Protein AF-0000000072251174 (afdb_homodimer)

pLDDT: mean 85.8, std 20.99, range [31.28, 98.62]

Nearest PDB structures (foldseek):
  4ooi-assembly1_A  TM=9.121E-01  e=4.686E-06  Vibrio cholerae O1 biovar El Tor str. N16961
  3f72-assembly1_B  TM=9.137E-01  e=4.686E-06  Staphylococcus aureus
  1u2w-assembly1_B  TM=9.136E-01  e=9.164E-06  Staphylococcus aureus
  1u2w-assembly2_C  TM=9.194E-01  e=1.243E-05  Staphylococcus aureus
  5k1y-assembly1_B  TM=7.979E-01  e=4.331E-03  Sulfolobus sp. NOB8H2

Secondary structure (DSSP, 8-state):
---HHHHHHHHSSHHHHHHHHHHHH-SSEEHHHHHHHHT--HHHHHHHHHHHHHTTSEEEEEETTEEEEEE-TTS-HHHHHHHHHHHH--SS---TTTTS---------/---HHHHHHHHSSHHHHHHHHHHHH-SSEEHHHHHHHHT--HHHHHHHHHHHHHTTSEEEEEETTEEEEEE-TTS-HHHHHHHHHHHH--SS---TTTTS---------

InterPro domains:
  IPR001845 HTH ArsR-type DNA-binding domain [PF01022] (13-56)
  IPR001845 HTH ArsR-type DNA-binding domain [PR00778] (8-23)
  IPR001845 HTH ArsR-type DNA-binding domain [PR00778] (28-39)
  IPR001845 HTH ArsR-type DNA-binding domain [PR00778] (41-56)
  IPR001845 HTH ArsR-type DNA-binding domain [PR00778] (56-71)
  IPR001845 HTH ArsR-type DNA-binding domain [PS50987] (1-92)
  IPR001845 HTH ArsR-type DNA-binding domain [SM00418] (6-88)
  IPR011991 ArsR-like helix-turn-helix domain [cd00090] (8-80)
  IPR036388 Winged helix-like DNA-binding domain superfamily [G3DSA:1.10.10.10] (2-95)
  IPR036390 Winged helix DNA-binding domain superfamily [SSF46785] (2-97)
  IPR051081 HTH-type Metal-responsive Transcriptional Regulators [PTHR33154] (4-93)

Radius of gyration: 20.69 Å; Cα contacts (8 Å, |Δi|>4): 240; chains: 2; bounding box: 27×71×49 Å

Solvent-accessible surface area (backbone atoms only — not comparable to full-atom values): 12758 Å² total; per-residue (Å²): 131,73,50,66,37,61,50,24,49,57,43,40,33,68,66,47,42,51,50,48,49,52,34,74,77,30,77,71,41,34,63,68,56,50,25,62,76,66,70,47,56,60,73,60,52,48,52,50,50,50,53,36,36,73,56,48,53,32,41,76,46,79,57,89,94,42,54,32,31,26,71,36,85,79,50,54,66,58,58,52,53,41,51,52,43,58,65,64,47,70,72,75,67,70,53,78,66,72,78,61,71,82,73,82,71,78,64,89,110,130,72,50,67,38,62,50,24,50,56,43,41,33,67,67,46,42,50,51,47,48,52,32,74,76,32,79,69,43,33,63,68,56,51,25,62,75,67,70,48,56,60,71,61,51,47,53,50,50,50,53,36,37,74,56,46,52,33,42,75,47,77,56,89,95,42,53,31,33,26,70,35,85,80,50,55,66,58,60,52,53,42,52,49,43,59,65,66,47,70,73,76,67,69,53,79,65,74,79,63,72,83,74,81,71,75,64,86,111

Organism: Acinetobacter pittii (strain PHEA-2) (NCBI:txid871585)

Sequence (218 aa):
MINQVDFFKCLSDQTRLNILKLVLNKQNICVCELTEQLELSQPKISRHLALLRTHGVLLDERKGQWVYYSLNPDLPVWALDILKVIENDETETRVKQQDQPFITTTCCDMINQVDFFKCLSDQTRLNILKLVLNKQNICVCELTEQLELSQPKISRHLALLRTHGVLLDERKGQWVYYSLNPDLPVWALDILKVIENDETETRVKQQDQPFITTTCCD

Foldseek 3Di:
DADDVLLVVLVPDPLSLVVLLVQVVPAKDWLVRSCVLVVHDSVVSVVSVVSCVVRQQWDWDDDPPTIIIHGRPPDDPVSVVVSVVSNPPPPDPPSVPPPDPPPPPPVVD/DADDVLLVVLVPDPLSLVVLLVQVVPAKDWLVRSCVLVVHDSVVSVVSVVSCVVRQQWDWDDDPPTIIIHGRPPDDPVSVVVSVVSNPPPPDPPSVPPPDPPPPPPVVD

Structure (mmCIF, N/CA/C/O backbone):
data_AF-0000000072251174-model_v1
#
loop_
_entity.id
_entity.type
_entity.pdbx_description
1 polymer 'Transcriptional regulator, ArsR familyr'
#
loop_
_atom_site.group_PDB
_atom_site.id
_atom_site.type_symbol
_atom_site.label_atom_id
_atom_site.label_alt_id
_atom_site.label_comp_id
_atom_site.label_asym_id
_atom_site.label_entity_id
_atom_site.label_seq_id
_atom_site.pdbx_PDB_ins_code
_atom_site.Cartn_x
_atom_site.Cartn_y
_atom_site.Cartn_z
_atom_site.occupancy
_atom_site.B_iso_or_equiv
_atom_site.auth_seq_id
_atom_site.auth_comp_id
_atom_site.auth_asym_id
_atom_site.auth_atom_id
_atom_site.pdbx_PDB_model_num
ATOM 1 N N . MET A 1 1 ? -0.448 3.941 -16.688 1 85.75 1 MET A N 1
ATOM 2 C CA . MET A 1 1 ? 0.412 3.539 -15.578 1 85.75 1 MET A CA 1
ATOM 3 C C . MET A 1 1 ? -0.349 3.576 -14.258 1 85.75 1 MET A C 1
ATOM 5 O O . MET A 1 1 ? -1.23 4.418 -14.07 1 85.75 1 MET A O 1
ATOM 9 N N . ILE A 1 2 ? -0.161 2.604 -13.406 1 93.69 2 ILE A N 1
ATOM 10 C CA . ILE A 1 2 ? -0.929 2.465 -12.172 1 93.69 2 ILE A CA 1
ATOM 11 C C . ILE A 1 2 ? -0.641 3.646 -11.25 1 93.69 2 ILE A C 1
ATOM 13 O O . ILE A 1 2 ? 0.503 4.094 -11.148 1 93.69 2 ILE A O 1
ATOM 17 N N . ASN A 1 3 ? -1.769 4.188 -10.703 1 95.31 3 ASN A N 1
ATOM 18 C CA . ASN A 1 3 ? -1.544 5.227 -9.703 1 95.31 3 ASN A CA 1
ATOM 19 C C . ASN A 1 3 ? -1.376 4.633 -8.305 1 95.31 3 ASN A C 1
ATOM 21 O O . ASN A 1 3 ? -1.616 3.441 -8.102 1 95.31 3 ASN A O 1
ATOM 25 N N . GLN A 1 4 ? -0.994 5.445 -7.398 1 96.44 4 GLN A N 1
ATOM 26 C CA . GLN A 1 4 ? -0.635 4.965 -6.066 1 96.44 4 GLN A CA 1
ATOM 27 C C . GLN A 1 4 ? -1.843 4.359 -5.359 1 96.44 4 GLN A C 1
ATOM 29 O O . GLN A 1 4 ? -1.749 3.277 -4.773 1 96.44 4 GLN A O 1
ATOM 34 N N . VAL A 1 5 ? -2.969 5.027 -5.426 1 97.62 5 VAL A N 1
ATOM 35 C CA . VAL A 1 5 ? -4.16 4.57 -4.715 1 97.62 5 VAL A CA 1
ATOM 36 C C . VAL A 1 5 ? -4.555 3.18 -5.207 1 97.62 5 VAL A C 1
ATOM 38 O O . VAL A 1 5 ? -4.77 2.27 -4.406 1 97.62 5 VAL A O 1
ATOM 41 N N . ASP A 1 6 ? -4.625 2.994 -6.441 1 97.81 6 ASP A N 1
ATOM 42 C CA . ASP A 1 6 ? -4.988 1.702 -7.016 1 97.81 6 ASP A CA 1
ATOM 43 C C . ASP A 1 6 ? -3.951 0.637 -6.668 1 97.81 6 ASP A C 1
ATOM 45 O O . ASP A 1 6 ? -4.301 -0.513 -6.395 1 97.81 6 ASP A O 1
ATOM 49 N N . PHE A 1 7 ? -2.74 1.061 -6.691 1 98.5 7 PHE A N 1
ATOM 50 C CA . PHE A 1 7 ? -1.668 0.135 -6.344 1 98.5 7 PHE A CA 1
ATOM 51 C C . PHE A 1 7 ? -1.821 -0.359 -4.91 1 98.5 7 PHE A C 1
ATOM 53 O O . PHE A 1 7 ? -1.759 -1.563 -4.656 1 98.5 7 PHE A O 1
ATOM 60 N N . PHE A 1 8 ? -2.1 0.541 -4.055 1 98.62 8 PHE A N 1
ATOM 61 C CA . PHE A 1 8 ? -2.217 0.151 -2.654 1 98.62 8 PHE A CA 1
ATOM 62 C C . PHE A 1 8 ? -3.488 -0.656 -2.42 1 98.62 8 PHE A C 1
ATOM 64 O O . PHE A 1 8 ? -3.514 -1.554 -1.576 1 98.62 8 PHE A O 1
ATOM 71 N N . LYS A 1 9 ? -4.496 -0.429 -3.201 1 98.31 9 LYS A N 1
ATOM 72 C CA . LYS A 1 9 ? -5.676 -1.284 -3.156 1 98.31 9 LYS A CA 1
ATOM 73 C C . LYS A 1 9 ? -5.332 -2.723 -3.527 1 98.31 9 LYS A C 1
ATOM 75 O O . LYS A 1 9 ? -5.852 -3.668 -2.932 1 98.31 9 LYS A O 1
ATOM 80 N N . CYS A 1 10 ? -4.488 -2.836 -4.461 1 98.56 10 CYS A N 1
ATOM 81 C CA . CYS A 1 10 ? -4.055 -4.168 -4.871 1 98.56 10 CYS A CA 1
ATOM 82 C C . CYS A 1 10 ? -3.354 -4.887 -3.723 1 98.56 10 CYS A C 1
ATOM 84 O O . CYS A 1 10 ? -3.434 -6.113 -3.611 1 98.56 10 CYS A O 1
ATOM 86 N N . LEU A 1 11 ? -2.713 -4.18 -2.857 1 98.19 11 LEU A N 1
ATOM 87 C CA . LEU A 1 11 ? -1.901 -4.758 -1.792 1 98.19 11 LEU A CA 1
ATOM 88 C C . LEU A 1 11 ? -2.715 -4.906 -0.511 1 98.19 11 LEU A C 1
ATOM 90 O O . LEU A 1 11 ? -2.232 -5.473 0.472 1 98.19 11 LEU A O 1
ATOM 94 N N . SER A 1 12 ? -3.939 -4.43 -0.525 1 98.44 12 SER A N 1
ATOM 95 C CA . SER A 1 12 ? -4.754 -4.375 0.685 1 98.44 12 SER A CA 1
ATOM 96 C C . SER A 1 12 ? -5.508 -5.68 0.903 1 98.44 12 SER A C 1
ATOM 98 O O . SER A 1 12 ? -6.609 -5.684 1.46 1 98.44 12 SER A O 1
ATOM 100 N N . ASP A 1 13 ? -5.043 -6.758 0.442 1 98.25 13 ASP A N 1
ATOM 101 C CA . ASP A 1 13 ? -5.609 -8.094 0.574 1 98.25 13 ASP A CA 1
ATOM 102 C C . ASP A 1 13 ? -4.516 -9.133 0.839 1 98.25 13 ASP A C 1
ATOM 104 O O . ASP A 1 13 ? -3.51 -9.172 0.127 1 98.25 13 ASP A O 1
ATOM 108 N N . GLN A 1 14 ? -4.797 -9.984 1.802 1 97.31 14 GLN A N 1
ATOM 109 C CA . GLN A 1 14 ? -3.773 -10.938 2.223 1 97.31 14 GLN A CA 1
ATOM 110 C C . GLN A 1 14 ? -3.439 -11.914 1.102 1 97.31 14 GLN A C 1
ATOM 112 O O . GLN A 1 14 ? -2.275 -12.266 0.901 1 97.31 14 GLN A O 1
ATOM 117 N N . THR A 1 15 ? -4.398 -12.352 0.416 1 97.81 15 THR A N 1
ATOM 118 C CA . THR A 1 15 ? -4.184 -13.312 -0.656 1 97.81 15 THR A CA 1
ATOM 119 C C . THR A 1 15 ? -3.348 -12.695 -1.775 1 97.81 15 THR A C 1
ATOM 121 O O . THR A 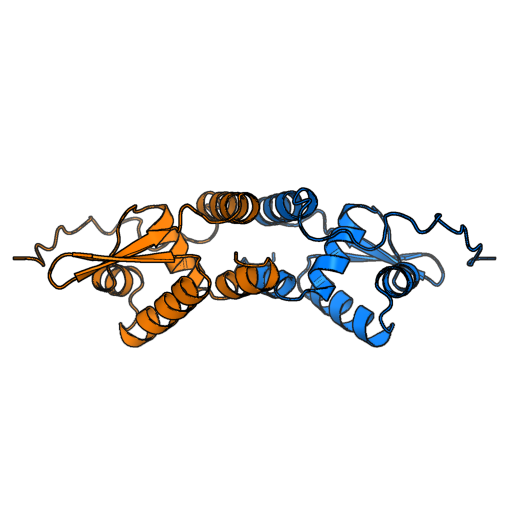1 15 ? -2.416 -13.328 -2.279 1 97.81 15 THR A O 1
ATOM 124 N N . ARG A 1 16 ? -3.67 -11.477 -2.08 1 98.12 16 ARG A N 1
ATOM 125 C CA . ARG A 1 16 ? -2.92 -10.812 -3.145 1 98.12 16 ARG A CA 1
ATOM 126 C C . ARG A 1 16 ? -1.479 -10.555 -2.719 1 98.12 16 ARG A C 1
ATOM 128 O O . ARG A 1 16 ? -0.558 -10.648 -3.531 1 98.12 16 ARG A O 1
ATOM 135 N N . LEU A 1 17 ? -1.291 -10.219 -1.504 1 96.94 17 LEU A N 1
ATOM 136 C CA . LEU A 1 17 ? 0.064 -10.07 -0.986 1 96.94 17 LEU A CA 1
ATOM 137 C C . LEU A 1 17 ? 0.833 -11.383 -1.081 1 96.94 17 LEU A C 1
ATOM 139 O O . LEU A 1 17 ? 1.995 -11.398 -1.494 1 96.94 17 LEU A O 1
ATOM 143 N N . ASN A 1 18 ? 0.172 -12.414 -0.743 1 95.88 18 ASN A N 1
ATOM 144 C CA . ASN A 1 18 ? 0.81 -13.727 -0.797 1 95.88 18 ASN A CA 1
ATOM 145 C C . ASN A 1 18 ? 1.153 -14.125 -2.23 1 95.88 18 ASN A C 1
ATOM 147 O O . ASN A 1 18 ? 2.232 -14.664 -2.488 1 95.88 18 ASN A O 1
ATOM 151 N N . ILE A 1 19 ? 0.217 -13.844 -3.068 1 96.88 19 ILE A N 1
ATOM 152 C CA . ILE A 1 19 ? 0.459 -14.117 -4.48 1 96.88 19 ILE A CA 1
ATOM 153 C C . ILE A 1 19 ? 1.701 -13.367 -4.949 1 96.88 19 ILE A C 1
ATOM 155 O O . ILE A 1 19 ? 2.584 -13.938 -5.586 1 96.88 19 ILE A O 1
ATOM 159 N N . LEU A 1 20 ? 1.781 -12.141 -4.617 1 96.81 20 LEU A N 1
ATOM 160 C CA . LEU A 1 20 ? 2.887 -11.305 -5.066 1 96.81 20 LEU A CA 1
ATOM 161 C C . LEU A 1 20 ? 4.207 -11.781 -4.473 1 96.81 20 LEU A C 1
ATOM 163 O O . LEU A 1 20 ? 5.238 -11.773 -5.156 1 96.81 20 LEU A O 1
ATOM 167 N N . LYS A 1 21 ? 4.152 -12.148 -3.236 1 94.25 21 LYS A N 1
ATOM 168 C CA . LYS A 1 21 ? 5.363 -12.68 -2.617 1 94.25 21 LYS A CA 1
ATOM 169 C C . LYS A 1 21 ? 5.867 -13.914 -3.355 1 94.25 21 LYS A C 1
ATOM 171 O O . LYS A 1 21 ? 7.07 -14.07 -3.566 1 94.25 21 LYS A O 1
ATOM 176 N N . LEU A 1 22 ? 4.977 -14.789 -3.795 1 94.44 22 LEU A N 1
ATOM 177 C CA . LEU A 1 22 ? 5.34 -15.992 -4.539 1 94.44 22 LEU A CA 1
ATOM 178 C C . LEU A 1 22 ? 5.891 -15.633 -5.914 1 94.44 22 LEU A C 1
ATOM 180 O O . LEU A 1 22 ? 6.898 -16.188 -6.348 1 94.44 22 LEU A O 1
ATOM 184 N N . VAL A 1 23 ? 5.273 -14.672 -6.531 1 95.31 23 VAL A N 1
ATOM 185 C CA . VAL A 1 23 ? 5.68 -14.258 -7.871 1 95.31 23 VAL A CA 1
ATOM 186 C C . VAL A 1 23 ? 7.055 -13.594 -7.812 1 95.31 23 VAL A C 1
ATOM 188 O O . VAL A 1 23 ? 7.871 -13.766 -8.719 1 95.31 23 VAL A O 1
ATOM 191 N N . LEU A 1 24 ? 7.27 -12.828 -6.781 1 92.06 24 LEU A N 1
ATOM 192 C CA . LEU A 1 24 ? 8.539 -12.133 -6.609 1 92.06 24 LEU A CA 1
ATOM 193 C C . LEU A 1 24 ? 9.68 -13.125 -6.375 1 92.06 24 LEU A C 1
ATOM 195 O O . LEU A 1 24 ? 10.82 -12.867 -6.758 1 92.06 24 LEU A O 1
ATOM 199 N N . ASN A 1 25 ? 9.375 -14.203 -5.805 1 89.19 25 ASN A N 1
ATOM 200 C CA . ASN A 1 25 ? 10.375 -15.211 -5.484 1 89.19 25 ASN A CA 1
ATOM 201 C C . ASN A 1 25 ? 10.609 -16.156 -6.656 1 89.19 25 ASN A C 1
ATOM 203 O O . ASN A 1 25 ? 11.688 -16.734 -6.797 1 89.19 25 ASN A O 1
ATOM 207 N N . LYS A 1 26 ? 9.484 -16.234 -7.418 1 84.69 26 LYS A N 1
ATOM 208 C CA . LYS A 1 26 ? 9.547 -17.109 -8.586 1 84.69 26 LYS A CA 1
ATOM 209 C C . LYS A 1 26 ? 9.336 -16.328 -9.875 1 84.69 26 LYS A C 1
ATOM 211 O O . LYS A 1 26 ? 8.469 -15.445 -9.938 1 84.69 26 LYS A O 1
ATOM 216 N N . GLN A 1 27 ? 10.102 -16.406 -10.844 1 75.94 27 GLN A N 1
ATOM 217 C CA . GLN A 1 27 ? 10.008 -15.617 -12.07 1 75.94 27 GLN A CA 1
ATOM 218 C C . GLN A 1 27 ? 8.797 -16.031 -12.891 1 75.94 27 GLN A C 1
ATOM 220 O O . GLN A 1 27 ? 8.242 -15.219 -13.648 1 75.94 27 GLN A O 1
ATOM 225 N N . ASN A 1 28 ? 8.336 -17.219 -12.891 1 84.12 28 ASN A N 1
ATOM 226 C CA . ASN A 1 28 ? 7.191 -17.734 -13.633 1 84.12 28 ASN A CA 1
ATOM 227 C C . ASN A 1 28 ? 6.426 -18.781 -12.828 1 84.12 28 ASN A C 1
ATOM 229 O O . ASN A 1 28 ? 6.953 -19.859 -12.539 1 84.12 28 ASN A O 1
ATOM 233 N N . ILE A 1 29 ? 5.199 -18.297 -12.516 1 94.12 29 ILE A N 1
ATOM 234 C CA . ILE A 1 29 ? 4.391 -19.219 -11.711 1 94.12 29 ILE A CA 1
ATOM 235 C C . ILE A 1 29 ? 2.998 -19.344 -12.328 1 94.12 29 ILE A C 1
ATOM 237 O O . ILE A 1 29 ? 2.422 -18.359 -12.797 1 94.12 29 ILE A O 1
ATOM 241 N N . CYS A 1 30 ? 2.473 -20.562 -12.328 1 94.31 30 CYS A N 1
ATOM 242 C CA . CYS A 1 30 ? 1.162 -20.781 -12.93 1 94.31 30 CYS A CA 1
ATOM 243 C C . CYS A 1 30 ? 0.075 -20.844 -11.867 1 94.31 30 CYS A C 1
ATOM 245 O O . CYS A 1 30 ? 0.37 -20.984 -10.68 1 94.31 30 CYS A O 1
ATOM 247 N N . VAL A 1 31 ? -1.153 -20.703 -12.32 1 95.12 31 VAL A N 1
ATOM 248 C CA . VAL A 1 31 ? -2.314 -20.688 -11.438 1 95.12 31 VAL A CA 1
ATOM 249 C C . VAL A 1 31 ? -2.326 -21.953 -10.578 1 95.12 31 VAL A C 1
ATOM 251 O O . VAL A 1 31 ? -2.637 -21.891 -9.391 1 95.12 31 VAL A O 1
ATOM 254 N N . CYS A 1 32 ? -1.949 -23.141 -11.141 1 93.06 32 CYS A N 1
ATOM 255 C CA . CYS A 1 32 ? -1.982 -24.406 -10.406 1 93.06 32 CYS A CA 1
ATOM 256 C C . CYS A 1 32 ? -0.976 -24.391 -9.258 1 93.06 32 CYS A C 1
ATOM 258 O O . CYS A 1 32 ? -1.264 -24.891 -8.172 1 93.06 32 CYS A O 1
ATOM 260 N N . GLU A 1 33 ? 0.183 -23.828 -9.508 1 95.44 33 GLU A N 1
ATOM 261 C CA . GLU A 1 33 ? 1.177 -23.703 -8.445 1 95.44 33 GLU A CA 1
ATOM 262 C C . GLU A 1 33 ? 0.69 -22.75 -7.348 1 95.44 33 GLU A C 1
ATOM 264 O O . GLU A 1 33 ? 0.885 -23.016 -6.16 1 95.44 33 GLU A O 1
ATOM 269 N N . LEU A 1 34 ? 0.08 -21.672 -7.734 1 96.56 34 LEU A N 1
ATOM 270 C CA . LEU A 1 34 ? -0.448 -20.719 -6.773 1 96.56 34 LEU A CA 1
ATOM 271 C C . LEU A 1 34 ? -1.534 -21.344 -5.91 1 96.56 34 LEU A C 1
ATOM 273 O O . LEU A 1 34 ? -1.531 -21.188 -4.688 1 96.56 34 LEU A O 1
ATOM 277 N N . THR A 1 35 ? -2.467 -22.031 -6.578 1 96.5 35 THR A N 1
ATOM 278 C CA . THR A 1 35 ? -3.557 -22.703 -5.863 1 96.5 35 THR A CA 1
ATOM 279 C C . THR A 1 35 ? -3.012 -23.719 -4.875 1 96.5 35 THR A C 1
ATOM 281 O O . THR A 1 35 ? -3.492 -23.812 -3.742 1 96.5 35 THR A O 1
ATOM 284 N N . GLU A 1 36 ? -1.988 -24.453 -5.262 1 95.69 36 GLU A N 1
ATOM 285 C CA . GLU A 1 36 ? -1.375 -25.469 -4.418 1 95.69 36 GLU A CA 1
ATOM 286 C C . GLU A 1 36 ? -0.632 -24.844 -3.242 1 95.69 36 GLU A C 1
ATOM 288 O O . GLU A 1 36 ? -0.833 -25.234 -2.092 1 95.69 36 GLU A O 1
ATOM 293 N N . GLN A 1 37 ? 0.138 -23.844 -3.5 1 95.31 37 GLN A N 1
ATOM 294 C CA . GLN A 1 37 ? 0.983 -23.25 -2.473 1 95.31 37 GLN A CA 1
ATOM 295 C C . GLN A 1 37 ? 0.151 -22.453 -1.47 1 95.31 37 GLN A C 1
ATOM 297 O O . GLN A 1 37 ? 0.485 -22.391 -0.285 1 95.31 37 GLN A O 1
ATOM 302 N N . LEU A 1 38 ? -0.918 -21.875 -1.932 1 96.81 38 LEU A N 1
ATOM 303 C CA . LEU A 1 38 ? -1.725 -21.047 -1.052 1 96.81 38 LEU A CA 1
ATOM 304 C C . LEU A 1 38 ? -2.908 -21.828 -0.49 1 96.81 38 LEU A C 1
ATOM 306 O O . LEU A 1 38 ? -3.604 -21.344 0.407 1 96.81 38 LEU A O 1
ATOM 310 N N . GLU A 1 39 ? -3.135 -23.016 -1.037 1 97.06 39 GLU A N 1
ATOM 311 C CA . GLU A 1 39 ? -4.223 -23.891 -0.596 1 97.06 39 GLU A CA 1
ATOM 312 C C . GLU A 1 39 ? -5.566 -23.172 -0.681 1 97.06 39 GLU A C 1
ATOM 314 O O . GLU A 1 39 ? -6.34 -23.172 0.281 1 97.06 39 GLU A O 1
ATOM 319 N N . LEU A 1 40 ? -5.84 -22.562 -1.777 1 97.81 40 LEU A N 1
ATOM 320 C CA . LEU A 1 40 ? -7.086 -21.859 -2.076 1 97.81 40 LEU A CA 1
ATOM 321 C C . LEU A 1 40 ? -7.676 -22.344 -3.398 1 97.81 40 LEU A C 1
ATOM 323 O O . LEU A 1 40 ? -6.965 -22.922 -4.227 1 97.81 40 LEU A O 1
ATOM 327 N N . SER A 1 41 ? -8.914 -22.109 -3.572 1 97.44 41 SER A N 1
ATOM 328 C CA . SER A 1 41 ? -9.586 -22.547 -4.789 1 97.44 41 SER A CA 1
ATOM 329 C C . SER A 1 41 ? -9.094 -21.766 -6.008 1 97.44 41 SER A C 1
ATOM 331 O O . SER A 1 41 ? -8.688 -20.609 -5.891 1 97.44 41 SER A O 1
ATOM 333 N N . GLN A 1 42 ? -9.18 -22.391 -7.09 1 96.81 42 GLN A N 1
ATOM 334 C CA . GLN A 1 42 ? -8.75 -21.781 -8.336 1 96.81 42 GLN A CA 1
ATOM 335 C C . GLN A 1 42 ? -9.617 -20.578 -8.68 1 96.81 42 GLN A C 1
ATOM 337 O O . GLN A 1 42 ? -9.102 -19.547 -9.117 1 96.81 42 GLN A O 1
ATOM 342 N N . PRO A 1 43 ? -10.953 -20.656 -8.516 1 97.62 43 PRO A N 1
ATOM 343 C CA . PRO A 1 43 ? -11.75 -19.453 -8.812 1 97.62 43 PRO A CA 1
ATOM 344 C C . PRO A 1 43 ? -11.336 -18.25 -7.973 1 97.62 43 PRO A C 1
ATOM 346 O O . PRO A 1 43 ? -11.297 -17.125 -8.477 1 97.62 43 PRO A O 1
ATOM 349 N N . LYS A 1 44 ? -11.016 -18.406 -6.758 1 97.94 44 LYS A N 1
ATOM 350 C CA . LYS A 1 44 ? -10.578 -17.328 -5.875 1 97.94 44 LYS A CA 1
ATOM 351 C C . LYS A 1 44 ? -9.242 -16.75 -6.328 1 97.94 44 LYS A C 1
ATOM 353 O O . LYS A 1 44 ? -9.094 -15.531 -6.426 1 97.94 44 LYS A O 1
ATOM 358 N N . ILE A 1 45 ? -8.344 -17.641 -6.602 1 98.06 45 ILE A N 1
ATOM 359 C CA . ILE A 1 45 ? -7.031 -17.203 -7.078 1 98.06 45 ILE A CA 1
ATOM 360 C C . ILE A 1 45 ? -7.18 -16.453 -8.398 1 98.06 45 ILE A C 1
ATOM 362 O O . ILE A 1 45 ? -6.543 -15.422 -8.609 1 98.06 45 ILE A O 1
ATOM 366 N N . SER A 1 46 ? -8.039 -16.938 -9.211 1 97.31 46 SER A N 1
ATOM 367 C CA . SER A 1 46 ? -8.25 -16.344 -10.531 1 97.31 46 SER A CA 1
ATOM 368 C C . SER A 1 46 ? -8.773 -14.922 -10.414 1 97.31 46 SER A C 1
ATOM 370 O O . SER A 1 46 ? -8.352 -14.031 -11.156 1 97.31 46 SER A O 1
ATOM 372 N N . ARG A 1 47 ? -9.609 -14.711 -9.492 1 98.06 47 ARG A N 1
ATOM 373 C CA . ARG A 1 47 ? -10.156 -13.375 -9.281 1 98.06 47 ARG A CA 1
ATOM 374 C C . ARG A 1 4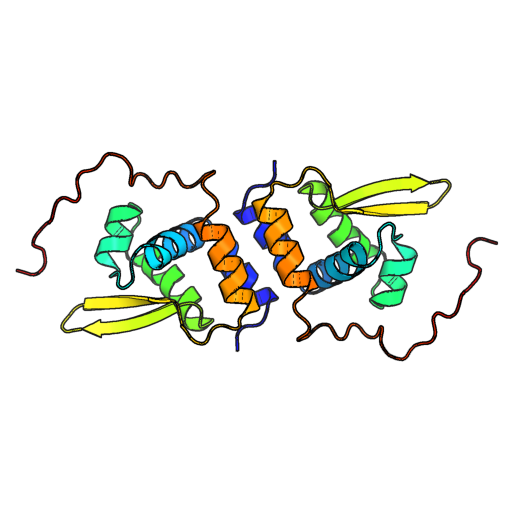7 ? -9.07 -12.398 -8.852 1 98.06 47 ARG A C 1
ATOM 376 O O . ARG A 1 47 ? -9.016 -11.266 -9.336 1 98.06 47 ARG A O 1
ATOM 383 N N . HIS A 1 48 ? -8.281 -12.742 -8 1 98.56 48 HIS A N 1
ATOM 384 C CA . HIS A 1 48 ? -7.184 -11.906 -7.531 1 98.56 48 HIS A CA 1
ATOM 385 C C . HIS A 1 48 ? -6.18 -11.633 -8.648 1 98.56 48 HIS A C 1
ATOM 387 O O . HIS A 1 48 ? -5.688 -10.516 -8.789 1 98.56 48 HIS A O 1
ATOM 393 N N . LEU A 1 49 ? -5.887 -12.711 -9.406 1 98.25 49 LEU A N 1
ATOM 394 C CA . LEU A 1 49 ? -4.977 -12.555 -10.539 1 98.25 49 LEU A CA 1
ATOM 395 C C . LEU A 1 49 ? -5.547 -11.578 -11.562 1 98.25 49 LEU A C 1
ATOM 397 O O . LEU A 1 49 ? -4.812 -10.758 -12.125 1 98.25 49 LEU A O 1
ATOM 401 N N . ALA A 1 50 ? -6.805 -11.742 -11.789 1 98.25 50 ALA A N 1
ATOM 402 C CA . ALA A 1 50 ? -7.465 -10.828 -12.711 1 98.25 50 ALA A CA 1
ATOM 403 C C . ALA A 1 50 ? -7.328 -9.383 -12.242 1 98.25 50 ALA A C 1
ATOM 405 O O . ALA A 1 50 ? -7.027 -8.492 -13.039 1 98.25 50 ALA A O 1
ATOM 406 N N . LEU A 1 51 ? -7.52 -9.094 -11.008 1 98.38 51 LEU A N 1
ATOM 407 C CA . LEU A 1 51 ? -7.395 -7.758 -10.445 1 98.38 51 LEU A CA 1
ATOM 408 C C . LEU A 1 51 ? -5.973 -7.23 -10.594 1 98.38 51 LEU A C 1
ATOM 410 O O . LEU A 1 51 ? -5.766 -6.098 -11.023 1 98.38 51 LEU A O 1
ATOM 414 N N . LEU A 1 52 ? -4.996 -8.039 -10.297 1 98.56 52 LEU A N 1
ATOM 415 C CA . LEU A 1 52 ? -3.59 -7.656 -10.375 1 98.56 52 LEU A CA 1
ATOM 416 C C . LEU A 1 52 ? -3.184 -7.375 -11.82 1 98.56 52 LEU A C 1
ATOM 418 O O . LEU A 1 52 ? -2.4 -6.461 -12.078 1 98.56 52 LEU A O 1
ATOM 422 N N . ARG A 1 53 ? -3.785 -8.133 -12.695 1 97.94 53 ARG A N 1
ATOM 423 C CA . ARG A 1 53 ? -3.504 -7.918 -14.109 1 97.94 53 ARG A CA 1
ATOM 424 C C . ARG A 1 53 ? -4.172 -6.645 -14.617 1 97.94 53 ARG A C 1
ATOM 426 O O . ARG A 1 53 ? -3.57 -5.883 -15.375 1 97.94 53 ARG A O 1
ATOM 433 N N . THR A 1 54 ? -5.375 -6.457 -14.195 1 97.75 54 THR A N 1
ATOM 434 C CA . THR A 1 54 ? -6.148 -5.297 -14.625 1 97.75 54 THR A CA 1
ATOM 435 C C . THR A 1 54 ? -5.426 -4.004 -14.266 1 97.75 54 THR A C 1
ATOM 437 O O . THR A 1 54 ? -5.445 -3.039 -15.031 1 97.75 54 THR A O 1
ATOM 440 N N . HIS A 1 55 ? -4.742 -4.012 -13.188 1 98 55 HIS A N 1
ATOM 441 C CA . HIS A 1 55 ? -4.059 -2.811 -12.719 1 98 55 HIS A CA 1
ATOM 442 C C . HIS A 1 55 ? -2.6 -2.801 -13.156 1 98 55 HIS A C 1
ATOM 444 O O . HIS A 1 55 ? -1.825 -1.937 -12.742 1 98 55 HIS A O 1
ATOM 450 N N . GLY A 1 56 ? -2.264 -3.771 -13.883 1 97.88 56 GLY A N 1
ATOM 451 C CA . GLY A 1 56 ? -0.945 -3.775 -14.5 1 97.88 56 GLY A CA 1
ATOM 452 C C . GLY A 1 56 ? 0.154 -4.203 -13.547 1 97.88 56 GLY A C 1
ATOM 453 O O . GLY A 1 56 ? 1.335 -3.959 -13.797 1 97.88 56 GLY A O 1
ATOM 454 N N . VAL A 1 57 ? -0.155 -4.809 -12.484 1 98.44 57 VAL A N 1
ATOM 455 C CA . VAL A 1 57 ? 0.846 -5.262 -11.523 1 98.44 57 VAL A CA 1
ATOM 456 C C . VAL A 1 57 ? 1.494 -6.551 -12.016 1 98.44 57 VAL A C 1
ATOM 458 O O . VAL A 1 57 ? 2.717 -6.699 -11.961 1 98.44 57 VAL A O 1
ATOM 461 N N . LEU A 1 58 ? 0.642 -7.445 -12.555 1 98 58 LEU A N 1
ATOM 462 C CA . LEU A 1 58 ? 1.128 -8.703 -13.102 1 98 58 LEU A CA 1
ATOM 463 C C . LEU A 1 58 ? 0.874 -8.781 -14.602 1 98 58 LEU A C 1
ATOM 465 O O . LEU A 1 58 ? -0.024 -8.109 -15.117 1 98 58 LEU A O 1
ATOM 469 N N . LEU A 1 59 ? 1.634 -9.531 -15.211 1 97.19 59 LEU A N 1
ATOM 470 C CA . LEU A 1 59 ? 1.41 -9.961 -16.594 1 97.19 59 LEU A CA 1
ATOM 471 C C . LEU A 1 59 ? 1.164 -11.461 -16.656 1 97.19 59 LEU A C 1
ATOM 473 O O . LEU A 1 59 ? 1.602 -12.211 -15.781 1 97.19 59 LEU A O 1
ATOM 477 N N . ASP A 1 60 ? 0.439 -11.836 -17.641 1 96.38 60 ASP A N 1
ATOM 478 C CA . ASP A 1 60 ? 0.273 -13.266 -17.875 1 96.38 60 ASP A CA 1
ATOM 479 C C . ASP A 1 60 ? 0.795 -13.656 -19.25 1 96.38 60 ASP A C 1
ATOM 481 O O . ASP A 1 60 ? 0.806 -12.836 -20.172 1 96.38 60 ASP A O 1
ATOM 485 N N . GLU A 1 61 ? 1.296 -14.789 -19.391 1 95.12 61 GLU A N 1
ATOM 486 C CA . GLU A 1 61 ? 1.752 -15.398 -20.641 1 95.12 61 GLU A CA 1
ATOM 487 C C . GLU A 1 61 ? 1.263 -16.828 -20.766 1 95.12 61 GLU A C 1
ATOM 489 O O . GLU A 1 61 ? 1.355 -17.609 -19.812 1 95.12 61 GLU A O 1
ATOM 494 N N . ARG A 1 62 ? 0.735 -17.094 -21.969 1 95 62 ARG A N 1
ATOM 495 C CA . ARG A 1 62 ? 0.255 -18.453 -22.203 1 95 62 ARG A CA 1
ATOM 496 C C . ARG A 1 62 ? 1.339 -19.312 -22.844 1 95 62 ARG A C 1
ATOM 498 O O . ARG A 1 62 ? 1.967 -18.906 -23.828 1 95 62 ARG A O 1
ATOM 505 N N . LYS A 1 63 ? 1.646 -20.344 -22.25 1 92.31 63 LYS A N 1
ATOM 506 C CA . LYS A 1 63 ? 2.555 -21.344 -22.781 1 92.31 63 LYS A CA 1
ATOM 507 C C . LYS A 1 63 ? 1.875 -22.719 -22.875 1 92.31 63 LYS A C 1
ATOM 509 O O . LYS A 1 63 ? 1.757 -23.422 -21.859 1 92.31 63 LYS A O 1
ATOM 514 N N . GLY A 1 64 ? 1.617 -23.141 -24.109 1 93.25 64 GLY A N 1
ATOM 515 C CA . GLY A 1 64 ? 0.831 -24.359 -24.234 1 93.25 64 GLY A CA 1
ATOM 516 C C . GLY A 1 64 ? -0.548 -24.234 -23.609 1 93.25 64 GLY A C 1
ATOM 517 O O . GLY A 1 64 ? -1.312 -23.328 -23.953 1 93.25 64 GLY A O 1
ATOM 518 N N . GLN A 1 65 ? -0.883 -25.109 -22.656 1 92.31 65 GLN A N 1
ATOM 519 C CA . GLN A 1 65 ? -2.197 -25.141 -22.031 1 92.31 65 GLN A CA 1
ATOM 520 C C . GLN A 1 65 ? -2.207 -24.328 -20.734 1 92.31 65 GLN A C 1
ATOM 522 O O . GLN A 1 65 ? -3.26 -24.141 -20.125 1 92.31 65 GLN A O 1
ATOM 527 N N . TRP A 1 66 ? -1.023 -23.797 -20.344 1 92.19 66 TRP A N 1
ATOM 528 C CA . TRP A 1 66 ? -0.915 -23.188 -19.016 1 92.19 66 TRP A CA 1
ATOM 529 C C . TRP A 1 66 ? -0.688 -21.688 -19.141 1 92.19 66 TRP A C 1
ATOM 531 O O . TRP A 1 66 ? -0.126 -21.203 -20.125 1 92.19 66 TRP A O 1
ATOM 541 N N . VAL A 1 67 ? -1.22 -21.016 -18.109 1 95.19 67 VAL A N 1
ATOM 542 C CA . VAL A 1 67 ? -1 -19.578 -18 1 95.19 67 VAL A CA 1
ATOM 543 C C . VAL A 1 67 ? -0.001 -19.297 -16.875 1 95.19 67 VAL A C 1
ATOM 545 O O . VAL A 1 67 ? -0.16 -19.797 -15.758 1 95.19 67 VAL A O 1
ATOM 548 N N . TYR A 1 68 ? 1.08 -18.453 -17.234 1 96.38 68 TYR A N 1
ATOM 549 C CA . TYR A 1 68 ? 2.115 -18.109 -16.266 1 96.38 68 TYR A CA 1
ATOM 550 C C . TYR A 1 68 ? 2.068 -16.625 -15.938 1 96.38 68 TYR A C 1
ATOM 552 O O . TYR A 1 68 ? 1.787 -15.797 -16.797 1 96.38 68 TYR A O 1
ATOM 560 N N . TYR A 1 69 ? 2.357 -16.359 -14.703 1 97 69 TYR A N 1
ATOM 561 C CA . TYR A 1 69 ? 2.287 -14.992 -14.227 1 97 69 TYR A CA 1
ATOM 562 C C . TYR A 1 69 ? 3.664 -14.484 -13.812 1 97 69 TYR A C 1
ATOM 564 O O . TYR A 1 69 ? 4.469 -15.242 -13.258 1 97 69 TYR A O 1
ATOM 572 N N . SER A 1 70 ? 3.893 -13.211 -14.102 1 96.62 70 SER A N 1
ATOM 573 C CA . SER A 1 70 ? 5.121 -12.531 -13.703 1 96.62 70 SER A CA 1
ATOM 574 C C . SER A 1 70 ? 4.855 -11.07 -13.359 1 96.62 70 SER A C 1
ATOM 576 O O . SER A 1 70 ? 3.803 -10.523 -13.695 1 96.62 70 SER A O 1
ATOM 578 N N . LEU A 1 71 ? 5.77 -10.531 -12.609 1 96.69 71 LEU A N 1
ATOM 579 C CA . LEU A 1 71 ? 5.664 -9.109 -12.305 1 96.69 71 LEU A CA 1
ATOM 580 C C . LEU A 1 71 ? 5.793 -8.266 -13.57 1 96.69 71 LEU A C 1
ATOM 582 O O . LEU A 1 71 ? 6.648 -8.539 -14.414 1 96.69 71 LEU A O 1
ATOM 586 N N . ASN A 1 72 ? 4.988 -7.246 -13.672 1 96.88 72 ASN A N 1
ATOM 587 C CA . ASN A 1 72 ? 5.102 -6.305 -14.781 1 96.88 72 ASN A CA 1
ATOM 588 C C . ASN A 1 72 ? 6.383 -5.48 -14.688 1 96.88 72 ASN A C 1
ATOM 590 O O . ASN A 1 72 ? 6.547 -4.684 -13.766 1 96.88 72 ASN A O 1
ATOM 594 N N . PRO A 1 73 ? 7.273 -5.617 -15.641 1 94.5 73 PRO A N 1
ATOM 595 C CA . PRO A 1 73 ? 8.547 -4.898 -15.57 1 94.5 73 PRO A CA 1
ATOM 596 C C . PRO A 1 73 ? 8.391 -3.396 -15.805 1 94.5 73 PRO A C 1
ATOM 598 O O . PRO A 1 73 ? 9.312 -2.625 -15.523 1 94.5 73 PRO A O 1
ATOM 601 N N . ASP A 1 74 ? 7.277 -2.963 -16.281 1 96.44 74 ASP A N 1
ATOM 602 C CA . ASP A 1 74 ? 7.066 -1.56 -16.609 1 96.44 74 ASP A CA 1
ATOM 603 C C . ASP A 1 74 ? 6.43 -0.805 -15.453 1 96.44 74 ASP A C 1
ATOM 605 O O . ASP A 1 74 ? 6.035 0.354 -15.602 1 96.44 74 ASP A O 1
ATOM 609 N N . LEU A 1 75 ? 6.32 -1.455 -14.359 1 97.25 75 LEU A N 1
ATOM 610 C CA . LEU A 1 75 ? 5.84 -0.739 -13.188 1 97.25 75 LEU A CA 1
ATOM 611 C C . LEU A 1 75 ? 6.719 0.474 -12.891 1 97.25 75 LEU A C 1
ATOM 613 O O . LEU A 1 75 ? 7.93 0.44 -13.117 1 97.25 75 LEU A O 1
ATOM 617 N N . PRO A 1 76 ? 6.062 1.559 -12.422 1 96.5 76 PRO A N 1
ATOM 618 C CA . PRO A 1 76 ? 6.906 2.691 -12.031 1 96.5 76 PRO A CA 1
ATOM 619 C C . PRO A 1 76 ? 7.902 2.336 -10.93 1 96.5 76 PRO A C 1
ATOM 621 O O . PRO A 1 76 ? 7.648 1.433 -10.133 1 96.5 76 PRO A O 1
ATOM 624 N N . VAL A 1 77 ? 8.953 3.055 -10.844 1 96.25 77 VAL A N 1
ATOM 625 C CA . VAL A 1 77 ? 10.07 2.77 -9.945 1 96.25 77 VAL A CA 1
ATOM 626 C C . VAL A 1 77 ? 9.578 2.725 -8.508 1 96.25 77 VAL A C 1
ATOM 628 O O . VAL A 1 77 ? 9.961 1.842 -7.734 1 96.25 77 VAL A O 1
ATOM 631 N N . TRP A 1 78 ? 8.711 3.684 -8.172 1 96.81 78 TRP A N 1
ATOM 632 C CA . TRP A 1 78 ? 8.219 3.729 -6.801 1 96.81 78 TRP A CA 1
ATOM 633 C C . TRP A 1 78 ? 7.48 2.443 -6.445 1 96.81 78 TRP A C 1
ATOM 635 O O . TRP A 1 78 ? 7.59 1.947 -5.32 1 96.81 78 TRP A O 1
ATOM 645 N N . ALA A 1 79 ? 6.699 1.884 -7.301 1 97.94 79 ALA A N 1
ATOM 646 C CA . ALA A 1 79 ? 5.961 0.649 -7.055 1 97.94 79 ALA A CA 1
ATOM 647 C C . ALA A 1 79 ? 6.906 -0.538 -6.902 1 97.94 79 ALA A C 1
ATOM 649 O O . ALA A 1 79 ? 6.719 -1.377 -6.016 1 97.94 79 ALA A O 1
ATOM 650 N N . LEU A 1 80 ? 7.906 -0.558 -7.73 1 96.69 80 LEU A N 1
ATOM 651 C CA . LEU A 1 80 ? 8.906 -1.616 -7.648 1 96.69 80 LEU A CA 1
ATOM 652 C C . LEU A 1 80 ? 9.656 -1.551 -6.32 1 96.69 80 LEU A C 1
ATOM 654 O O . LEU A 1 80 ? 9.945 -2.584 -5.711 1 96.69 80 LEU A O 1
ATOM 658 N N . ASP A 1 81 ? 9.984 -0.348 -5.93 1 96.75 81 ASP A N 1
ATOM 659 C CA . ASP A 1 81 ? 10.672 -0.158 -4.656 1 96.75 81 ASP A CA 1
ATOM 660 C C . ASP A 1 81 ? 9.828 -0.668 -3.49 1 96.75 81 ASP A C 1
ATOM 662 O O . ASP A 1 81 ? 10.352 -1.26 -2.547 1 96.75 81 ASP A O 1
ATOM 666 N N . ILE A 1 82 ? 8.578 -0.425 -3.572 1 97.56 82 ILE A N 1
ATOM 667 C CA . ILE A 1 82 ? 7.684 -0.88 -2.514 1 97.56 82 ILE A CA 1
ATOM 668 C C . ILE A 1 82 ? 7.637 -2.406 -2.5 1 97.56 82 ILE A C 1
ATOM 670 O O . ILE A 1 82 ? 7.707 -3.025 -1.436 1 97.56 82 ILE A O 1
ATOM 674 N N . LEU A 1 83 ? 7.516 -3.049 -3.609 1 97.12 83 LEU A N 1
ATOM 675 C CA . LEU A 1 83 ? 7.469 -4.504 -3.686 1 97.12 83 LEU A CA 1
ATOM 676 C C . LEU A 1 83 ? 8.766 -5.117 -3.174 1 97.12 83 LEU A C 1
ATOM 678 O O . LEU A 1 83 ? 8.758 -6.203 -2.586 1 97.12 83 LEU A O 1
ATOM 682 N N . LYS A 1 84 ? 9.836 -4.43 -3.363 1 95.19 84 LYS A N 1
ATOM 683 C CA . LYS A 1 84 ? 11.109 -4.895 -2.83 1 95.19 84 LYS A CA 1
ATOM 684 C C . LYS A 1 84 ? 11.102 -4.898 -1.305 1 95.19 84 LYS A C 1
ATOM 686 O O . LYS A 1 84 ? 11.656 -5.801 -0.677 1 95.19 84 LYS A O 1
ATOM 691 N N . VAL A 1 85 ? 10.508 -3.898 -0.733 1 95.88 85 VAL A N 1
ATOM 692 C CA . VAL A 1 85 ? 10.383 -3.84 0.719 1 95.88 85 VAL A CA 1
ATOM 693 C C . VAL A 1 85 ? 9.562 -5.027 1.218 1 95.88 85 VAL A C 1
ATOM 695 O O . VAL A 1 85 ? 9.922 -5.664 2.211 1 95.88 85 VAL A O 1
ATOM 698 N N . ILE A 1 86 ? 8.461 -5.312 0.557 1 93.38 86 ILE A N 1
ATOM 699 C CA . ILE A 1 86 ? 7.559 -6.402 0.922 1 93.38 86 ILE A CA 1
ATOM 700 C C . ILE A 1 86 ? 8.297 -7.734 0.823 1 93.38 86 ILE A C 1
ATOM 702 O O . ILE A 1 86 ? 8.133 -8.609 1.68 1 93.38 86 ILE A O 1
ATOM 706 N N . GLU A 1 87 ? 9.031 -7.871 -0.202 1 89.81 87 GLU A N 1
ATOM 707 C CA . GLU A 1 87 ? 9.797 -9.086 -0.44 1 89.81 87 GLU A CA 1
ATOM 708 C C . GLU A 1 87 ? 10.797 -9.336 0.685 1 89.81 87 GLU A C 1
ATOM 710 O O . GLU A 1 87 ? 10.992 -10.477 1.109 1 89.81 87 GLU A O 1
ATOM 715 N N . ASN A 1 88 ? 11.328 -8.32 1.201 1 87.94 88 ASN A N 1
ATOM 716 C CA . ASN A 1 88 ? 12.414 -8.414 2.172 1 87.94 88 ASN A CA 1
ATOM 717 C C . ASN A 1 88 ? 11.883 -8.508 3.6 1 87.94 88 ASN A C 1
ATOM 719 O O . ASN A 1 88 ? 12.641 -8.812 4.527 1 87.94 88 ASN A O 1
ATOM 723 N N . ASP A 1 89 ? 10.633 -8.109 3.641 1 81.44 89 ASP A N 1
ATOM 724 C CA . ASP A 1 89 ? 10.047 -8.164 4.98 1 81.44 89 ASP A CA 1
ATOM 725 C C . ASP A 1 89 ? 9.828 -9.609 5.422 1 81.44 89 ASP A C 1
ATOM 727 O O . ASP A 1 89 ? 9.094 -10.359 4.77 1 81.44 89 ASP A O 1
ATOM 731 N N . GLU A 1 90 ? 10.773 -10.18 6.297 1 65.62 90 GLU A N 1
ATOM 732 C CA . GLU A 1 90 ? 10.766 -11.555 6.785 1 65.62 90 GLU A CA 1
ATOM 733 C C . GLU A 1 90 ? 9.633 -11.789 7.777 1 65.62 90 GLU A C 1
ATOM 735 O O . GLU A 1 90 ? 9.438 -12.906 8.25 1 65.62 90 GLU A O 1
ATOM 740 N N . THR A 1 91 ? 9.109 -10.828 8.156 1 58.56 91 THR A N 1
ATOM 741 C CA . THR A 1 91 ? 8.25 -11.023 9.312 1 58.56 91 THR A CA 1
ATOM 742 C C . THR A 1 91 ? 7.223 -12.125 9.039 1 58.56 91 THR A C 1
ATOM 744 O O . THR A 1 91 ? 7.059 -13.039 9.852 1 58.56 91 THR A O 1
ATOM 747 N N . GLU A 1 92 ? 6.145 -11.797 8.5 1 51 92 GLU A N 1
ATOM 748 C CA . GLU A 1 92 ? 4.984 -12.672 8.625 1 51 92 GLU A CA 1
ATOM 749 C C . GLU A 1 92 ? 5.078 -13.859 7.664 1 51 92 GLU A C 1
ATOM 751 O O . GLU A 1 92 ? 4.262 -14.773 7.723 1 51 92 GLU A O 1
ATOM 756 N N . THR A 1 93 ? 5.664 -13.641 6.516 1 48.19 93 THR A N 1
ATOM 757 C CA . THR A 1 93 ? 5.176 -14.617 5.539 1 48.19 93 THR A CA 1
ATOM 758 C C . THR A 1 93 ? 5.914 -15.945 5.684 1 48.19 93 THR A C 1
ATOM 760 O O . THR A 1 93 ? 6.996 -16.125 5.121 1 48.19 93 THR A O 1
ATOM 763 N N . ARG A 1 94 ? 6.336 -16.359 6.828 1 44.66 94 ARG A N 1
ATOM 764 C CA . ARG A 1 94 ? 6.555 -17.797 6.652 1 44.66 94 ARG A CA 1
ATOM 765 C C . ARG A 1 94 ? 5.469 -18.406 5.773 1 44.66 94 ARG A C 1
ATOM 767 O O . ARG A 1 94 ? 4.348 -18.641 6.234 1 44.66 94 ARG A O 1
ATOM 774 N N . VAL A 1 95 ? 5.227 -17.891 4.586 1 45.91 95 VAL A N 1
ATOM 775 C CA . VAL A 1 95 ? 4.508 -18.844 3.752 1 45.91 95 VAL A CA 1
ATOM 776 C C . VAL A 1 95 ? 5.008 -20.266 4.039 1 45.91 95 VAL A C 1
ATOM 778 O O . VAL A 1 95 ? 6.156 -20.453 4.441 1 45.91 95 VAL A O 1
ATOM 781 N N . LYS A 1 96 ? 4.172 -21.188 4.281 1 44.53 96 LYS A N 1
ATOM 782 C CA . LYS A 1 96 ? 4.473 -22.594 4.52 1 44.53 96 LYS A CA 1
ATOM 783 C C . LYS A 1 96 ? 5.629 -23.078 3.641 1 44.53 96 LYS A C 1
ATOM 785 O O . LYS A 1 96 ? 5.754 -24.266 3.359 1 44.53 96 LYS A O 1
ATOM 790 N N . GLN A 1 97 ? 6.324 -22.172 2.971 1 39.16 97 GLN A N 1
ATOM 791 C CA . GLN A 1 97 ? 7.332 -22.906 2.207 1 39.16 97 GLN A CA 1
ATOM 792 C C . GLN A 1 97 ? 8.32 -23.609 3.133 1 39.16 97 GLN A C 1
ATOM 794 O O . GLN A 1 97 ? 9.336 -24.141 2.678 1 39.16 97 GLN A O 1
ATOM 799 N N . GLN A 1 98 ? 8.445 -23.203 4.391 1 37.19 98 GLN A N 1
ATOM 800 C CA . GLN A 1 98 ? 9.539 -23.938 5.012 1 37.19 98 GLN A CA 1
ATOM 801 C C . GLN A 1 98 ? 9.539 -25.391 4.562 1 37.19 98 GLN A C 1
ATOM 803 O O . GLN A 1 98 ? 10.594 -25.953 4.238 1 37.19 98 GLN A O 1
ATOM 808 N N . ASP A 1 99 ? 8.938 -26.328 5.402 1 36.88 99 ASP A N 1
ATOM 809 C CA . ASP A 1 99 ? 9.305 -27.734 5.523 1 36.88 99 ASP A CA 1
ATOM 810 C C . ASP A 1 99 ? 8.805 -28.531 4.324 1 36.88 99 ASP A C 1
ATOM 812 O O . ASP A 1 99 ? 8.781 -29.766 4.363 1 36.88 99 ASP A O 1
ATOM 816 N N . GLN A 1 100 ? 7.766 -28.031 3.564 1 36.88 100 GLN A N 1
ATOM 817 C CA . GLN A 1 100 ? 7.324 -29.141 2.736 1 36.88 100 GLN A CA 1
ATOM 818 C C . GLN A 1 100 ? 8.297 -29.391 1.583 1 36.88 100 GLN A C 1
ATOM 820 O O . GLN A 1 100 ? 8.734 -28.453 0.922 1 36.88 100 GLN A O 1
ATOM 825 N N . PRO A 1 101 ? 9.047 -30.406 1.585 1 39.75 101 PRO A N 1
ATOM 826 C CA . PRO A 1 101 ? 9.906 -30.875 0.496 1 39.75 101 PRO A CA 1
ATOM 827 C C . PRO A 1 101 ? 9.281 -30.656 -0.882 1 39.75 101 PRO A C 1
ATOM 829 O O . PRO A 1 101 ? 8.055 -30.672 -1.019 1 39.75 101 PRO A O 1
ATOM 832 N N . PHE A 1 102 ? 9.758 -29.734 -1.776 1 40.56 102 PHE A N 1
ATOM 833 C CA . PHE A 1 102 ? 9.453 -29.609 -3.197 1 40.56 102 PHE A CA 1
ATOM 834 C C . PHE A 1 102 ? 9.008 -30.953 -3.764 1 40.56 102 PHE A C 1
ATOM 836 O O . PHE A 1 102 ? 9.812 -31.875 -3.928 1 40.56 102 PHE A O 1
ATOM 843 N N . ILE A 1 103 ? 7.906 -31.531 -3.398 1 39.25 103 ILE A N 1
ATOM 844 C CA . ILE A 1 103 ? 7.516 -32.719 -4.16 1 39.25 103 ILE A CA 1
ATOM 845 C C . ILE A 1 103 ? 7.371 -32.344 -5.637 1 39.25 103 ILE A C 1
ATOM 847 O O . ILE A 1 103 ? 6.641 -31.406 -5.984 1 39.25 103 ILE A O 1
ATOM 851 N N . THR A 1 104 ? 8.352 -32.5 -6.555 1 36.41 104 THR A N 1
ATOM 852 C CA . THR A 1 104 ? 8.414 -32.531 -8.016 1 36.41 104 THR A CA 1
ATOM 853 C C . THR A 1 104 ? 7.191 -33.25 -8.586 1 36.41 104 THR A C 1
ATOM 855 O O . THR A 1 104 ? 7.121 -34.469 -8.586 1 36.41 104 THR A O 1
ATOM 858 N N . THR A 1 105 ? 5.965 -33 -8.18 1 37.09 105 THR A N 1
ATOM 859 C CA . THR A 1 105 ? 4.961 -33.75 -8.914 1 37.09 105 THR A CA 1
ATOM 860 C C . THR A 1 105 ? 4.984 -33.406 -10.391 1 37.09 105 THR A C 1
ATOM 862 O O . THR A 1 105 ? 4.91 -32.219 -10.75 1 37.09 105 THR A O 1
ATOM 865 N N . THR A 1 106 ? 5.457 -34.25 -11.273 1 38.91 106 THR A N 1
ATOM 866 C CA . THR A 1 106 ? 5.48 -34.375 -12.727 1 38.91 106 THR A CA 1
ATOM 867 C C . THR A 1 106 ? 4.105 -34.094 -13.32 1 38.91 106 THR A C 1
ATOM 869 O O . THR A 1 106 ? 3.17 -34.875 -13.156 1 38.91 106 THR A O 1
ATOM 872 N N . CYS A 1 107 ? 3.51 -33.031 -12.891 1 42.12 107 CYS A N 1
ATOM 873 C CA . CYS A 1 107 ? 2.195 -32.875 -13.508 1 42.12 107 CYS A CA 1
ATOM 874 C C . CYS A 1 107 ? 2.281 -33.031 -15.023 1 42.12 107 CYS A C 1
ATOM 876 O O . CYS A 1 107 ? 1.273 -33.312 -15.68 1 42.12 107 CYS A O 1
ATOM 878 N N . CYS A 1 108 ? 3.211 -32.156 -15.672 1 39.69 108 CYS A N 1
ATOM 879 C CA . CYS A 1 108 ? 2.949 -32.094 -17.094 1 39.69 108 CYS A CA 1
ATOM 880 C C . CYS A 1 108 ? 3.342 -33.406 -17.781 1 39.69 108 CYS A C 1
ATOM 882 O O . CYS A 1 108 ? 4.383 -33.469 -18.453 1 39.69 108 CYS A O 1
ATOM 884 N N . ASP A 1 109 ? 3.338 -34.531 -17.156 1 31.28 109 ASP A N 1
ATOM 885 C CA . ASP A 1 109 ? 3.406 -35.594 -18.156 1 31.28 109 ASP A CA 1
ATOM 886 C C . ASP A 1 109 ? 2.117 -35.656 -18.984 1 31.28 109 ASP A C 1
ATOM 888 O O . ASP A 1 109 ? 1.023 -35.469 -18.438 1 31.28 109 ASP A O 1
ATOM 892 N N . MET B 1 1 ? 1.077 -4.078 16.734 1 85.88 1 MET B N 1
ATOM 893 C CA . MET B 1 1 ? 1.783 -3.498 15.594 1 85.88 1 MET B CA 1
ATOM 894 C C . MET B 1 1 ? 0.989 -3.686 14.305 1 85.88 1 MET B C 1
ATOM 896 O O . MET B 1 1 ? 0.294 -4.691 14.141 1 85.88 1 MET B O 1
ATOM 900 N N . ILE B 1 2 ? 0.94 -2.689 13.438 1 93.88 2 ILE B N 1
ATOM 901 C CA . ILE B 1 2 ? 0.108 -2.709 12.242 1 93.88 2 ILE B CA 1
ATOM 902 C C . ILE B 1 2 ? 0.585 -3.812 11.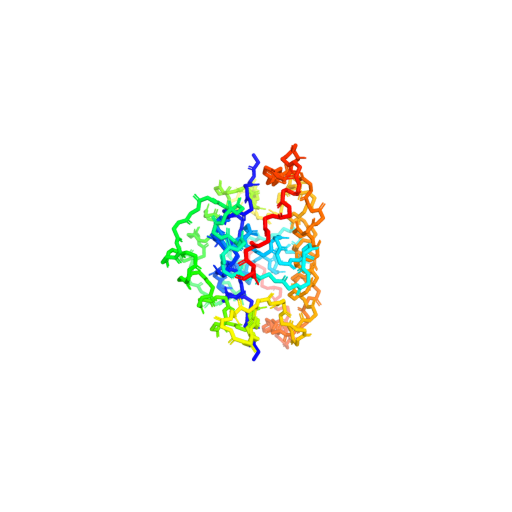297 1 93.88 2 ILE B C 1
ATOM 904 O O . ILE B 1 2 ? 1.789 -4.031 11.148 1 93.88 2 ILE B O 1
ATOM 908 N N . ASN B 1 3 ? -0.437 -4.566 10.797 1 95.38 3 ASN B N 1
ATOM 909 C CA . ASN B 1 3 ? -0.053 -5.543 9.781 1 95.38 3 ASN B CA 1
ATOM 910 C C . ASN B 1 3 ? -0.062 -4.93 8.383 1 95.38 3 ASN B C 1
ATOM 912 O O . ASN B 1 3 ? -0.54 -3.811 8.195 1 95.38 3 ASN B O 1
ATOM 916 N N . GLN B 1 4 ? 0.425 -5.656 7.453 1 96.5 4 GLN B N 1
ATOM 917 C CA . GLN B 1 4 ? 0.626 -5.117 6.109 1 96.5 4 GLN B CA 1
ATOM 918 C C . GLN B 1 4 ? -0.707 -4.766 5.453 1 96.5 4 GLN B C 1
ATOM 920 O O . GLN B 1 4 ? -0.853 -3.691 4.871 1 96.5 4 GLN B O 1
ATOM 925 N N . VAL B 1 5 ? -1.67 -5.633 5.574 1 97.62 5 VAL B N 1
ATOM 926 C CA . VAL B 1 5 ? -2.957 -5.426 4.918 1 97.62 5 VAL B CA 1
ATOM 927 C C . VAL B 1 5 ? -3.598 -4.137 5.434 1 97.62 5 VAL B C 1
ATOM 929 O O . VAL B 1 5 ? -4.023 -3.291 4.641 1 97.62 5 VAL B O 1
ATOM 932 N N . ASP B 1 6 ? -3.65 -3.965 6.668 1 97.88 6 ASP B N 1
ATOM 933 C CA . ASP B 1 6 ? -4.238 -2.768 7.262 1 97.88 6 ASP B CA 1
ATOM 934 C C . ASP B 1 6 ? -3.445 -1.519 6.879 1 97.88 6 ASP B C 1
ATOM 936 O O . ASP B 1 6 ? -4.027 -0.462 6.625 1 97.88 6 ASP B O 1
ATOM 940 N N . PHE B 1 7 ? -2.176 -1.698 6.844 1 98.5 7 PHE B N 1
ATOM 941 C CA . PHE B 1 7 ? -1.322 -0.582 6.457 1 98.5 7 PHE B CA 1
ATOM 942 C C . PHE B 1 7 ? -1.63 -0.134 5.031 1 98.5 7 PHE B C 1
ATOM 944 O O . PHE B 1 7 ? -1.817 1.058 4.777 1 98.5 7 PHE B O 1
ATOM 951 N N . PHE B 1 8 ? -1.767 -1.076 4.184 1 98.62 8 PHE B N 1
ATOM 952 C CA . PHE B 1 8 ? -2.018 -0.723 2.793 1 98.62 8 PHE B CA 1
ATOM 953 C C . PHE B 1 8 ? -3.432 -0.183 2.617 1 98.62 8 PHE B C 1
ATOM 955 O O . PHE B 1 8 ? -3.67 0.688 1.777 1 98.62 8 PHE B O 1
ATOM 962 N N . LYS B 1 9 ? -4.344 -0.593 3.438 1 98.31 9 LYS B N 1
ATOM 963 C CA . LYS B 1 9 ? -5.672 0.011 3.447 1 98.31 9 LYS B CA 1
ATOM 964 C C . LYS B 1 9 ? -5.602 1.492 3.809 1 98.31 9 LYS B C 1
ATOM 966 O O . LYS B 1 9 ? -6.324 2.311 3.238 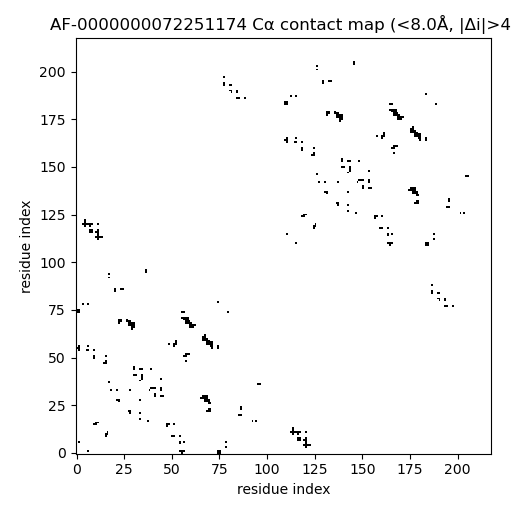1 98.31 9 LYS B O 1
ATOM 971 N N . CYS B 1 10 ? -4.754 1.771 4.707 1 98.56 10 CYS B N 1
ATOM 972 C CA . CYS B 1 10 ? -4.574 3.162 5.102 1 98.56 10 CYS B CA 1
ATOM 973 C C . CYS B 1 10 ? -4.078 4.004 3.932 1 98.56 10 CYS B C 1
ATOM 975 O O . CYS B 1 10 ? -4.41 5.188 3.828 1 98.56 10 CYS B O 1
ATOM 977 N N . LEU B 1 11 ? -3.344 3.424 3.039 1 98.19 11 LEU B N 1
ATOM 978 C CA . LEU B 1 11 ? -2.711 4.145 1.94 1 98.19 11 LEU B CA 1
ATOM 979 C C . LEU B 1 11 ? -3.596 4.133 0.699 1 98.19 11 LEU B C 1
ATOM 981 O O . LEU B 1 11 ? -3.287 4.793 -0.296 1 98.19 11 LEU B O 1
ATOM 985 N N . SER B 1 12 ? -4.695 3.426 0.759 1 98.44 12 SER B N 1
ATOM 986 C CA . SER B 1 12 ? -5.539 3.207 -0.411 1 98.44 12 SER B CA 1
ATOM 987 C C . SER B 1 12 ? -6.547 4.34 -0.584 1 98.44 12 SER B C 1
ATOM 989 O O . SER B 1 12 ? -7.656 4.117 -1.076 1 98.44 12 SER B O 1
ATOM 991 N N . ASP B 1 13 ? -6.273 5.484 -0.144 1 98.25 13 ASP B N 1
ATOM 992 C CA . ASP B 1 13 ? -7.094 6.688 -0.243 1 98.25 13 ASP B CA 1
ATOM 993 C C . ASP B 1 13 ? -6.238 7.91 -0.55 1 98.25 13 ASP B C 1
ATOM 995 O O . ASP B 1 13 ? -5.23 8.156 0.12 1 98.25 13 ASP B O 1
ATOM 999 N N . GLN B 1 14 ? -6.723 8.688 -1.501 1 97.31 14 GLN B N 1
ATOM 1000 C CA . GLN B 1 14 ? -5.926 9.82 -1.962 1 97.31 14 GLN B CA 1
ATOM 1001 C C . GLN B 1 14 ? -5.742 10.852 -0.852 1 97.31 14 GLN B C 1
ATOM 1003 O O . GLN B 1 14 ? -4.66 11.414 -0.698 1 97.31 14 GLN B O 1
ATOM 1008 N N . THR B 1 15 ? -6.742 11.094 -0.122 1 97.81 15 THR B N 1
ATOM 1009 C CA . THR B 1 15 ? -6.676 12.086 0.944 1 97.81 15 THR B CA 1
ATOM 1010 C C . THR B 1 15 ? -5.688 11.656 2.023 1 97.81 15 THR B C 1
ATOM 1012 O O . THR B 1 15 ? -4.871 12.453 2.486 1 97.81 15 THR B O 1
ATOM 1015 N N . ARG B 1 16 ? -5.746 10.383 2.336 1 98.12 16 ARG B N 1
ATOM 1016 C CA . ARG B 1 16 ? -4.836 9.891 3.365 1 98.12 16 ARG B CA 1
ATOM 1017 C C . ARG B 1 16 ? -3.393 9.922 2.877 1 98.12 16 ARG B C 1
ATOM 1019 O O . ARG B 1 16 ? -2.473 10.195 3.65 1 98.12 16 ARG B O 1
ATOM 1026 N N . LEU B 1 17 ? -3.191 9.625 1.652 1 96.88 17 LEU B N 1
ATOM 1027 C CA . LEU B 1 17 ? -1.856 9.742 1.076 1 96.88 17 LEU B CA 1
ATOM 1028 C C . LEU B 1 17 ? -1.355 11.18 1.144 1 96.88 17 LEU B C 1
ATOM 1030 O O . LEU B 1 17 ? -0.202 11.422 1.503 1 96.88 17 LEU B O 1
ATOM 1034 N N . ASN B 1 18 ? -2.227 12.062 0.836 1 95.88 18 ASN B N 1
ATOM 1035 C CA . ASN B 1 18 ? -1.856 13.477 0.87 1 95.88 18 ASN B CA 1
ATOM 1036 C C . ASN B 1 18 ? -1.537 13.938 2.289 1 95.88 18 ASN B C 1
ATOM 1038 O O . ASN B 1 18 ? -0.573 14.672 2.504 1 95.88 18 ASN B O 1
ATOM 1042 N N . ILE B 1 19 ? -2.367 13.484 3.172 1 96.94 19 ILE B N 1
ATOM 1043 C CA . ILE B 1 19 ? -2.125 13.805 4.574 1 96.94 19 ILE B CA 1
ATOM 1044 C C . ILE B 1 19 ? -0.738 13.312 4.984 1 96.94 19 ILE B C 1
ATOM 1046 O O . ILE B 1 19 ? 0.039 14.055 5.59 1 96.94 19 ILE B O 1
ATOM 1050 N N . LEU B 1 20 ? -0.432 12.125 4.645 1 96.88 20 LEU B N 1
ATOM 1051 C CA . LEU B 1 20 ? 0.836 11.523 5.043 1 96.88 20 LEU B CA 1
ATOM 1052 C C . LEU B 1 20 ? 2.01 12.258 4.398 1 96.88 20 LEU B C 1
ATOM 1054 O O . LEU B 1 20 ? 3.047 12.461 5.035 1 96.88 20 LEU B O 1
ATOM 1058 N N . LYS B 1 21 ? 1.833 12.602 3.17 1 94.19 21 LYS B N 1
ATOM 1059 C CA . LYS B 1 21 ? 2.891 13.359 2.506 1 94.19 21 LYS B CA 1
ATOM 1060 C C . LYS B 1 21 ? 3.168 14.672 3.23 1 94.19 21 LYS B C 1
ATOM 1062 O O . LYS B 1 21 ? 4.324 15.062 3.396 1 94.19 21 LYS B O 1
ATOM 1067 N N . LEU B 1 22 ? 2.137 15.359 3.697 1 94.44 22 LEU B N 1
ATOM 1068 C CA . LEU B 1 22 ? 2.283 16.609 4.434 1 94.44 22 LEU B CA 1
ATOM 1069 C C . LEU B 1 22 ? 2.951 16.375 5.785 1 94.44 22 LEU B C 1
ATOM 1071 O O . LEU B 1 22 ? 3.84 17.125 6.184 1 94.44 22 LEU B O 1
ATOM 1075 N N . VAL B 1 23 ? 2.566 15.305 6.418 1 95.31 23 VAL B N 1
ATOM 1076 C CA . VAL B 1 23 ? 3.102 14.984 7.738 1 95.31 23 VAL B CA 1
ATOM 1077 C C . VAL B 1 23 ? 4.578 14.609 7.621 1 95.31 23 VAL B C 1
ATOM 1079 O O . VAL B 1 23 ? 5.379 14.945 8.492 1 95.31 23 VAL B O 1
ATOM 1082 N N . LEU B 1 24 ? 4.891 13.891 6.586 1 92.12 24 LEU B N 1
ATOM 1083 C CA . LEU B 1 24 ? 6.266 13.461 6.359 1 92.12 24 LEU B CA 1
ATOM 1084 C C . LEU B 1 24 ? 7.172 14.656 6.082 1 92.12 24 LEU B C 1
ATOM 1086 O O . LEU B 1 24 ? 8.359 14.633 6.426 1 92.12 24 LEU B O 1
ATOM 1090 N N . ASN B 1 25 ? 6.648 15.641 5.516 1 89.31 25 ASN B N 1
ATOM 1091 C CA . ASN B 1 25 ? 7.422 16.828 5.16 1 89.31 25 ASN B CA 1
ATOM 1092 C C . ASN B 1 25 ? 7.512 17.812 6.328 1 89.31 25 ASN B C 1
ATOM 1094 O O . ASN B 1 25 ? 8.477 18.578 6.43 1 89.31 25 ASN B O 1
ATOM 1098 N N . LYS B 1 26 ? 6.43 17.656 7.137 1 84.69 26 LYS B N 1
ATOM 1099 C CA . LYS B 1 26 ? 6.367 18.531 8.305 1 84.69 26 LYS B CA 1
ATOM 1100 C C . LYS B 1 26 ? 6.375 17.719 9.602 1 84.69 26 LYS B C 1
ATOM 1102 O O . LYS B 1 26 ? 5.723 16.672 9.688 1 84.69 26 LYS B O 1
ATOM 1107 N N . GLN B 1 27 ? 7.141 17.938 10.547 1 76 27 GLN B N 1
ATOM 1108 C CA . GLN B 1 27 ? 7.254 17.156 11.773 1 76 27 GLN B CA 1
ATOM 1109 C C . GLN B 1 27 ? 6.016 17.328 12.648 1 76 27 GLN B C 1
ATOM 1111 O O . GLN B 1 27 ? 5.668 16.422 13.422 1 76 27 GLN B O 1
ATOM 1116 N N . ASN B 1 28 ? 5.316 18.391 12.664 1 84.25 28 ASN B N 1
ATOM 1117 C CA . ASN B 1 28 ? 4.121 18.688 13.453 1 84.25 28 ASN B CA 1
ATOM 1118 C C . ASN B 1 28 ? 3.135 19.547 12.68 1 84.25 28 ASN B C 1
ATOM 1120 O O . ASN B 1 28 ? 3.434 20.703 12.367 1 84.25 28 ASN B O 1
ATOM 1124 N N . ILE B 1 29 ? 2.002 18.844 12.43 1 94.12 29 ILE B N 1
ATOM 1125 C CA . ILE B 1 29 ? 0.998 19.578 11.664 1 94.12 29 ILE B CA 1
ATOM 1126 C C . ILE B 1 29 ? -0.366 19.438 12.336 1 94.12 29 ILE B C 1
ATOM 1128 O O . ILE B 1 29 ? -0.719 18.359 12.82 1 94.12 29 ILE B O 1
ATOM 1132 N N . CYS B 1 30 ? -1.121 20.531 12.375 1 94.44 30 CYS B N 1
ATOM 1133 C CA . CYS B 1 30 ? -2.422 20.484 13.031 1 94.44 30 CYS B CA 1
ATOM 1134 C C . CYS B 1 30 ? -3.543 20.328 12.008 1 94.44 30 CYS B C 1
ATOM 1136 O O . CYS B 1 30 ? -3.328 20.516 10.812 1 94.44 30 CYS B O 1
ATOM 1138 N N . VAL B 1 31 ? -4.695 19.969 12.508 1 95.25 31 VAL B N 1
ATOM 1139 C CA . VAL B 1 31 ? -5.867 19.719 11.672 1 95.25 31 VAL B CA 1
ATOM 1140 C C . VAL B 1 31 ? -6.164 20.953 10.82 1 95.25 31 VAL B C 1
ATOM 1142 O O . VAL B 1 31 ? -6.504 20.828 9.641 1 95.25 31 VAL B O 1
ATOM 1145 N N . CYS B 1 32 ? -6.008 22.203 11.375 1 93.12 32 CYS B N 1
ATOM 1146 C CA . CYS B 1 32 ? -6.316 23.422 10.641 1 93.12 32 CYS B CA 1
A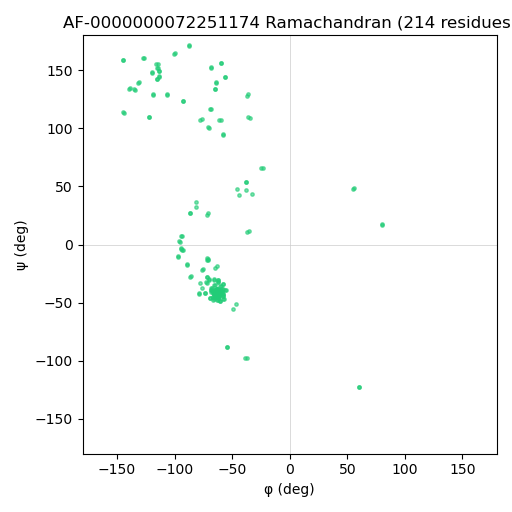TOM 1147 C C . CYS B 1 32 ? -5.379 23.609 9.461 1 93.12 32 CYS B C 1
ATOM 1149 O O . CYS B 1 32 ? -5.801 24.047 8.383 1 93.12 32 CYS B O 1
ATOM 1151 N N . GLU B 1 33 ? -4.133 23.297 9.656 1 95.44 33 GLU B N 1
ATOM 1152 C CA . GLU B 1 33 ? -3.176 23.359 8.555 1 95.44 33 GLU B CA 1
ATOM 1153 C C . GLU B 1 33 ? -3.508 22.328 7.473 1 95.44 33 GLU B C 1
ATOM 1155 O O . GLU B 1 33 ? -3.42 22.625 6.277 1 95.44 33 GLU B O 1
ATOM 1160 N N . LEU B 1 34 ? -3.865 21.141 7.879 1 96.56 34 LEU B N 1
ATOM 1161 C CA . LEU B 1 34 ? -4.234 20.094 6.934 1 96.56 34 LEU B CA 1
ATOM 1162 C C . LEU B 1 34 ? -5.457 20.5 6.121 1 96.56 34 LEU B C 1
ATOM 1164 O O . LEU B 1 34 ? -5.477 20.344 4.898 1 96.56 34 LEU B O 1
ATOM 1168 N N . THR B 1 35 ? -6.48 21 6.828 1 96.56 35 THR B N 1
ATOM 1169 C CA . THR B 1 35 ? -7.707 21.422 6.168 1 96.56 35 THR B CA 1
ATOM 1170 C C . THR B 1 35 ? -7.418 22.531 5.16 1 96.56 35 THR B C 1
ATOM 1172 O O . THR B 1 35 ? -7.957 22.531 4.051 1 96.56 35 THR B O 1
ATOM 1175 N N . GLU B 1 36 ? -6.547 23.4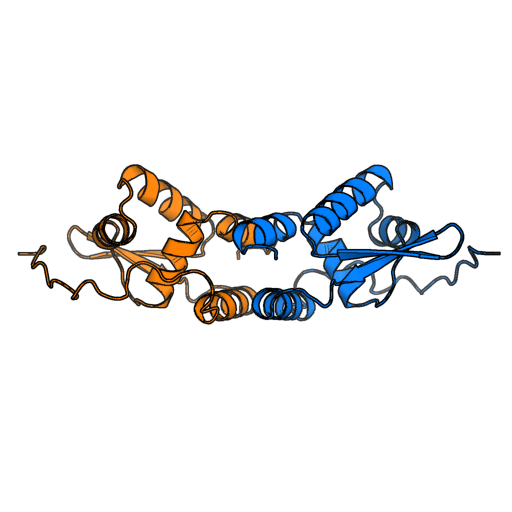53 5.508 1 95.69 36 GLU B N 1
ATOM 1176 C CA . GLU B 1 36 ? -6.184 24.578 4.641 1 95.69 36 GLU B CA 1
ATOM 1177 C C . GLU B 1 36 ? -5.383 24.109 3.434 1 95.69 36 GLU B C 1
ATOM 1179 O O . GLU B 1 36 ? -5.703 24.453 2.295 1 95.69 36 GLU B O 1
ATOM 1184 N N . GLN B 1 37 ? -4.422 23.281 3.654 1 95.31 37 GLN B N 1
ATOM 1185 C CA . GLN B 1 37 ? -3.521 22.844 2.59 1 95.31 37 GLN B CA 1
ATOM 1186 C C . GLN B 1 37 ? -4.227 21.906 1.621 1 95.31 37 GLN B C 1
ATOM 1188 O O . GLN B 1 37 ? -3.938 21.906 0.422 1 95.31 37 GLN B O 1
ATOM 1193 N N . LEU B 1 38 ? -5.141 21.125 2.123 1 96.88 38 LEU B N 1
ATOM 1194 C CA . LEU B 1 38 ? -5.801 20.141 1.274 1 96.88 38 LEU B CA 1
ATOM 1195 C C . LEU B 1 38 ? -7.141 20.672 0.769 1 96.88 38 LEU B C 1
ATOM 1197 O O . LEU B 1 38 ? -7.766 20.062 -0.102 1 96.88 38 LEU B O 1
ATOM 1201 N N . GLU B 1 39 ? -7.578 21.812 1.328 1 97.06 39 GLU B N 1
ATOM 1202 C CA . GLU B 1 39 ? -8.836 22.438 0.938 1 97.06 39 GLU B CA 1
ATOM 1203 C C . GLU B 1 39 ? -10 21.469 1.073 1 97.06 39 GLU B C 1
ATOM 1205 O O . GLU B 1 39 ? -10.805 21.312 0.145 1 97.06 39 GLU B O 1
ATOM 1210 N N . LEU B 1 40 ? -10.094 20.812 2.168 1 97.88 40 LEU B N 1
ATOM 1211 C CA . LEU B 1 40 ? -11.164 19.875 2.518 1 97.88 40 LEU B CA 1
ATOM 1212 C C . LEU B 1 40 ? -11.781 20.25 3.863 1 97.88 40 LEU B C 1
ATOM 1214 O O . LEU B 1 40 ? -11.164 20.953 4.664 1 97.88 40 LEU B O 1
ATOM 1218 N N . SER B 1 41 ? -12.938 19.781 4.098 1 97.44 41 SER B N 1
ATOM 1219 C CA . SER B 1 41 ? -13.633 20.078 5.344 1 97.44 41 SER B CA 1
ATOM 1220 C C . SER B 1 41 ? -12.945 19.422 6.535 1 97.44 41 SER B C 1
ATOM 1222 O O . SER B 1 41 ? -12.328 18.359 6.398 1 97.44 41 SER B O 1
ATOM 1224 N N . GLN B 1 42 ? -13.102 20.031 7.617 1 96.81 42 GLN B N 1
ATOM 1225 C CA . GLN B 1 42 ? -12.508 19.516 8.844 1 96.81 42 GLN B CA 1
ATOM 1226 C C . GLN B 1 42 ? -13.102 18.156 9.227 1 96.81 42 GLN B C 1
ATOM 1228 O O . GLN B 1 42 ? -12.375 17.25 9.625 1 96.81 42 GLN B O 1
ATOM 1233 N N . PRO B 1 43 ? -14.438 17.969 9.117 1 97.62 43 PRO B N 1
ATOM 1234 C CA . PRO B 1 43 ? -14.969 16.641 9.438 1 97.62 43 PRO B CA 1
ATOM 1235 C C . PRO B 1 43 ? -14.367 15.539 8.578 1 97.62 43 PRO B C 1
ATOM 1237 O O . PRO B 1 43 ? -14.086 14.445 9.078 1 97.62 43 PRO B O 1
ATOM 1240 N N . LYS B 1 44 ? -14.125 15.758 7.359 1 98 44 LYS B N 1
ATOM 1241 C CA . LYS B 1 44 ? -13.523 14.781 6.453 1 98 44 LYS B CA 1
ATOM 1242 C C . LYS B 1 44 ? -12.078 14.477 6.852 1 98 44 LYS B C 1
ATOM 1244 O O . LYS B 1 44 ? -11.688 13.312 6.938 1 98 44 LYS B O 1
ATOM 1249 N N . ILE B 1 45 ? -11.359 15.523 7.082 1 98.12 45 ILE B N 1
ATOM 1250 C CA . ILE B 1 45 ? -9.977 15.367 7.504 1 98.12 45 ILE B CA 1
ATOM 1251 C C . ILE B 1 45 ? -9.914 14.602 8.828 1 98.12 45 ILE B C 1
ATOM 1253 O O . ILE B 1 45 ? -9.078 13.711 9 1 98.12 45 ILE B O 1
ATOM 1257 N N . SER B 1 46 ? -10.82 14.914 9.68 1 97.44 46 SER B N 1
ATOM 1258 C CA . SER B 1 46 ? -10.852 14.289 11 1 97.44 46 SER B CA 1
ATOM 1259 C C . SER B 1 46 ? -11.094 12.789 10.898 1 97.44 46 SER B C 1
ATOM 1261 O O . SER B 1 46 ? -10.477 12 11.625 1 97.44 46 SER B O 1
ATOM 1263 N N . ARG B 1 47 ? -11.906 12.414 10.008 1 98.06 47 ARG B N 1
ATOM 1264 C CA . ARG B 1 47 ? -12.195 11 9.805 1 98.06 47 ARG B CA 1
ATOM 1265 C C . ARG B 1 47 ? -10.953 10.25 9.328 1 98.06 47 ARG B C 1
ATOM 1267 O O . ARG B 1 47 ? -10.656 9.156 9.805 1 98.06 47 ARG B O 1
ATOM 1274 N N . HIS B 1 48 ? -10.281 10.742 8.453 1 98.56 48 HIS B N 1
ATOM 1275 C CA . HIS B 1 48 ? -9.055 10.141 7.934 1 98.56 48 HIS B CA 1
ATOM 1276 C C . HIS B 1 48 ? -7.973 10.078 9.008 1 98.56 48 HIS B C 1
ATOM 1278 O O . HIS B 1 48 ? -7.27 9.07 9.125 1 98.56 48 HIS B O 1
ATOM 1284 N N . LEU B 1 49 ? -7.863 11.188 9.758 1 98.25 49 LEU B N 1
ATOM 1285 C CA . LEU B 1 49 ? -6.895 11.219 10.844 1 98.25 49 LEU B CA 1
ATOM 1286 C C . LEU B 1 49 ? -7.219 10.156 11.891 1 98.25 49 LEU B C 1
ATOM 1288 O O . LEU B 1 49 ? -6.316 9.5 12.414 1 98.25 49 LEU B O 1
ATOM 1292 N N . ALA B 1 50 ? -8.469 10.078 12.164 1 98.25 50 ALA B N 1
ATOM 1293 C CA . ALA B 1 50 ? -8.898 9.055 13.117 1 98.25 50 ALA B CA 1
ATOM 1294 C C . ALA B 1 50 ? -8.5 7.66 12.641 1 98.25 50 ALA B C 1
ATOM 1296 O O . ALA B 1 50 ? -7.992 6.852 13.422 1 98.25 50 ALA B O 1
ATOM 1297 N N . LEU B 1 51 ? -8.68 7.332 11.414 1 98.38 51 LEU B N 1
ATOM 1298 C CA . LEU B 1 51 ? -8.32 6.043 10.836 1 98.38 51 LEU B CA 1
ATOM 1299 C C . LEU B 1 51 ? -6.812 5.812 10.93 1 98.38 51 LEU B C 1
ATOM 1301 O O . LEU B 1 51 ? -6.367 4.738 11.344 1 98.38 51 LEU B O 1
ATOM 1305 N N . LEU B 1 52 ? -6.023 6.789 10.594 1 98.56 52 LEU B N 1
ATOM 1306 C CA . LEU B 1 52 ? -4.57 6.695 10.609 1 98.56 52 LEU B CA 1
ATOM 1307 C C . LEU B 1 52 ? -4.055 6.508 12.039 1 98.56 52 LEU B C 1
ATOM 1309 O O . LEU B 1 52 ? -3.096 5.766 12.266 1 98.56 52 LEU B O 1
ATOM 1313 N N . ARG B 1 53 ? -4.758 7.137 12.93 1 97.94 53 ARG B N 1
ATOM 1314 C CA . ARG B 1 53 ? -4.379 6.996 14.336 1 97.94 53 ARG B CA 1
ATOM 1315 C C . ARG B 1 53 ? -4.762 5.617 14.867 1 97.94 53 ARG B C 1
ATOM 1317 O O . ARG B 1 53 ? -3.99 4.992 15.594 1 97.94 53 ARG B O 1
ATOM 1324 N N . THR B 1 54 ? -5.922 5.195 14.492 1 97.75 54 THR B N 1
ATOM 1325 C CA . THR B 1 54 ? -6.434 3.908 14.953 1 97.75 54 THR B CA 1
ATOM 1326 C C . THR B 1 54 ? -5.484 2.781 14.555 1 97.75 54 THR B C 1
ATOM 1328 O O . THR B 1 54 ? -5.277 1.838 15.32 1 97.75 54 THR B O 1
ATOM 1331 N N . HIS B 1 55 ? -4.871 2.906 13.453 1 98 55 HIS B N 1
ATOM 1332 C CA . HIS B 1 55 ? -3.982 1.863 12.953 1 98 55 HIS B CA 1
ATOM 1333 C C . HIS B 1 55 ? -2.533 2.143 13.336 1 98 55 HIS B C 1
ATOM 1335 O O . HIS B 1 55 ? -1.621 1.443 12.891 1 98 55 HIS B O 1
ATOM 1341 N N . GLY B 1 56 ? -2.367 3.166 14.039 1 97.94 56 GLY B N 1
ATOM 1342 C CA . GLY B 1 56 ? -1.052 3.438 14.594 1 97.94 56 GLY B CA 1
ATOM 1343 C C . GLY B 1 56 ? -0.099 4.066 13.594 1 97.94 56 GLY B C 1
ATOM 1344 O O . GLY B 1 56 ? 1.116 4.062 13.797 1 97.94 56 GLY B O 1
ATOM 1345 N N . VAL B 1 57 ? -0.55 4.594 12.555 1 98.44 57 VAL B N 1
ATOM 1346 C CA . VAL B 1 57 ? 0.3 5.227 11.547 1 98.44 57 VAL B CA 1
ATOM 1347 C C . VAL B 1 57 ? 0.703 6.621 12.023 1 98.44 57 VAL B C 1
ATOM 1349 O O . VAL B 1 57 ? 1.869 7.008 11.914 1 98.44 57 VAL B O 1
ATOM 1352 N N . LEU B 1 58 ? -0.296 7.328 12.586 1 98.06 58 LEU B N 1
ATOM 1353 C CA . LEU B 1 58 ? -0.044 8.664 13.125 1 98.06 58 LEU B CA 1
ATOM 1354 C C . LEU B 1 58 ? -0.244 8.688 14.641 1 98.06 58 LEU B C 1
ATOM 1356 O O . LEU B 1 58 ? -0.975 7.855 15.188 1 98.06 58 LEU B O 1
ATOM 1360 N N . LEU B 1 59 ? 0.377 9.578 15.219 1 97.25 59 LEU B N 1
ATOM 1361 C CA . LEU B 1 59 ? 0.134 9.953 16.609 1 97.25 59 LEU B CA 1
ATOM 1362 C C . LEU B 1 59 ? -0.398 11.383 16.703 1 97.25 59 LEU B C 1
ATOM 1364 O O . LEU B 1 59 ? -0.156 12.195 15.805 1 97.25 59 LEU B O 1
ATOM 1368 N N . ASP B 1 60 ? -1.13 11.609 17.703 1 96.5 60 ASP B N 1
ATOM 1369 C CA . ASP B 1 60 ? -1.561 12.977 17.953 1 96.5 60 ASP B CA 1
ATOM 1370 C C . ASP B 1 60 ? -1.068 13.469 19.312 1 96.5 60 ASP B C 1
ATOM 1372 O O . ASP B 1 60 ? -0.858 12.672 20.234 1 96.5 60 ASP B O 1
ATOM 1376 N N . GLU B 1 61 ? -0.806 14.672 19.453 1 95.19 61 GLU B N 1
ATOM 1377 C CA . GLU B 1 61 ? -0.424 15.367 20.688 1 95.19 61 GLU B CA 1
ATOM 1378 C C . GLU B 1 61 ? -1.182 16.672 20.828 1 95.19 61 GLU B C 1
ATOM 1380 O O . GLU B 1 61 ? -1.283 17.453 19.891 1 95.19 61 GLU B O 1
ATOM 1385 N N . ARG B 1 62 ? -1.692 16.828 22.062 1 95.06 62 ARG B N 1
ATOM 1386 C CA . ARG B 1 62 ? -2.42 18.062 22.328 1 95.06 62 ARG B CA 1
ATOM 1387 C C . ARG B 1 62 ? -1.498 19.125 22.906 1 95.06 62 ARG B C 1
ATOM 1389 O O . ARG B 1 62 ? -0.755 18.859 23.859 1 95.06 62 ARG B O 1
ATOM 1396 N N . LYS B 1 63 ? -1.428 20.203 22.312 1 92.31 63 LYS B N 1
ATOM 1397 C CA . LYS B 1 63 ? -0.714 21.375 22.812 1 92.31 63 LYS B CA 1
ATOM 1398 C C . LYS B 1 63 ? -1.647 22.562 22.938 1 92.31 63 LYS B C 1
ATOM 1400 O O . LYS B 1 63 ? -1.942 23.234 21.938 1 92.31 63 LYS B O 1
ATOM 1405 N N . GLY B 1 64 ? -1.938 22.938 24.188 1 93.31 64 GLY B N 1
ATOM 1406 C CA . GLY B 1 64 ? -2.949 23.969 24.359 1 93.31 64 GLY B CA 1
ATOM 1407 C C . GLY B 1 64 ? -4.301 23.578 23.797 1 93.31 64 GLY B C 1
ATOM 1408 O O . GLY B 1 64 ? -4.848 22.531 24.156 1 93.31 64 GLY B O 1
ATOM 1409 N N . GLN B 1 65 ? -4.855 24.375 22.859 1 92.25 65 GLN B N 1
ATOM 1410 C CA . GLN B 1 65 ? -6.176 24.141 22.281 1 92.25 65 GLN B CA 1
ATOM 1411 C C . GLN B 1 65 ? -6.078 23.344 20.984 1 92.25 65 GLN B C 1
ATOM 1413 O O . GLN B 1 65 ? -7.094 22.953 20.422 1 92.25 65 GLN B O 1
ATOM 1418 N N . TRP B 1 66 ? -4.82 23.047 20.562 1 92.12 66 TRP B N 1
ATOM 1419 C CA . TRP B 1 66 ? -4.648 22.469 19.234 1 92.12 66 TRP B CA 1
ATOM 1420 C C . TRP B 1 66 ? -4.125 21.031 19.328 1 92.12 66 TRP B C 1
ATOM 1422 O O . TRP B 1 66 ? -3.441 20.672 20.281 1 92.12 66 TRP B O 1
ATOM 1432 N N . VAL B 1 67 ? -4.555 20.281 18.312 1 95.25 67 VAL B N 1
ATOM 1433 C CA . VAL B 1 67 ? -4.062 18.922 18.172 1 95.25 67 VAL B CA 1
ATOM 1434 C C . VAL B 1 67 ? -3.078 18.828 17.016 1 95.25 67 VAL B C 1
ATOM 1436 O O . VAL B 1 67 ? -3.381 19.281 15.898 1 95.25 67 VAL B O 1
ATOM 1439 N N . TYR B 1 68 ? -1.845 18.219 17.328 1 96.44 68 TYR B N 1
ATOM 1440 C CA . TYR B 1 68 ? -0.805 18.078 16.312 1 96.44 68 TYR B CA 1
ATOM 1441 C C . TYR B 1 68 ? -0.567 16.609 15.977 1 96.44 68 TYR B C 1
ATOM 1443 O O . TYR B 1 68 ? -0.629 15.742 16.859 1 96.44 68 TYR B O 1
ATOM 1451 N N . TYR B 1 69 ? -0.282 16.406 14.727 1 97.06 69 TYR B N 1
ATOM 1452 C CA . TYR B 1 69 ? -0.098 15.047 14.242 1 97.06 69 TYR B CA 1
ATOM 1453 C C . TYR B 1 69 ? 1.332 14.82 13.766 1 97.06 69 TYR B C 1
ATOM 1455 O O . TYR B 1 69 ? 1.94 15.719 13.18 1 97.06 69 TYR B O 1
ATOM 1463 N N . SER B 1 70 ? 1.811 13.633 14.047 1 96.69 70 SER B N 1
ATOM 1464 C CA . SER B 1 70 ? 3.133 13.203 13.594 1 96.69 70 SER B CA 1
ATOM 1465 C C . SER B 1 70 ? 3.148 11.719 13.25 1 96.69 70 SER B C 1
ATOM 1467 O O . SER B 1 70 ? 2.24 10.977 13.633 1 96.69 70 SER B O 1
ATOM 1469 N N . LEU B 1 71 ? 4.121 11.367 12.453 1 96.75 71 LEU B N 1
ATOM 1470 C CA . LEU B 1 71 ? 4.285 9.953 12.141 1 96.75 71 LEU B CA 1
ATOM 1471 C C . LEU B 1 71 ? 4.633 9.156 13.398 1 96.75 71 LEU B C 1
ATOM 1473 O O . LEU B 1 71 ? 5.453 9.594 14.211 1 96.75 71 LEU B O 1
ATOM 1477 N N . ASN B 1 72 ? 4.055 7.996 13.523 1 96.94 72 ASN B N 1
ATOM 1478 C CA . ASN B 1 72 ? 4.402 7.102 14.625 1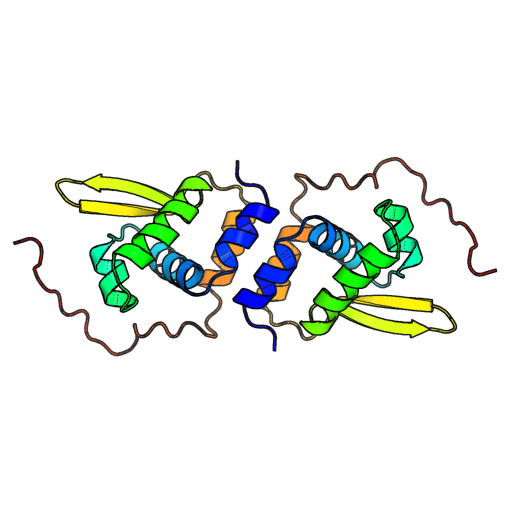 96.94 72 ASN B CA 1
ATOM 1479 C C . ASN B 1 72 ? 5.812 6.543 14.469 1 96.94 72 ASN B C 1
ATOM 1481 O O . ASN B 1 72 ? 6.086 5.785 13.539 1 96.94 72 ASN B O 1
ATOM 1485 N N . PRO B 1 73 ? 6.699 6.859 15.383 1 94.5 73 PRO B N 1
ATOM 1486 C CA . PRO B 1 73 ? 8.086 6.402 15.25 1 94.5 73 PRO B CA 1
ATOM 1487 C C . PRO B 1 73 ? 8.242 4.902 15.492 1 94.5 73 PRO B C 1
ATOM 1489 O O . PRO B 1 73 ? 9.281 4.328 15.164 1 94.5 73 PRO B O 1
ATOM 1492 N N . ASP B 1 74 ? 7.262 4.258 16.016 1 96.5 74 ASP B N 1
ATOM 1493 C CA . ASP B 1 74 ? 7.348 2.842 16.359 1 96.5 74 ASP B CA 1
ATOM 1494 C C . ASP B 1 74 ? 6.816 1.971 15.227 1 96.5 74 ASP B C 1
ATOM 1496 O O . ASP B 1 74 ? 6.668 0.757 15.383 1 96.5 74 ASP B O 1
ATOM 1500 N N . LEU B 1 75 ? 6.527 2.574 14.133 1 97.25 75 LEU B N 1
ATOM 1501 C CA . LEU B 1 75 ? 6.148 1.772 12.977 1 97.25 75 LEU B CA 1
ATOM 1502 C C . LEU B 1 75 ? 7.23 0.753 12.641 1 97.25 75 LEU B C 1
ATOM 1504 O O . LEU B 1 75 ? 8.422 1.021 12.82 1 97.25 75 LEU B O 1
ATOM 1508 N N . PRO B 1 76 ? 6.789 -0.433 12.188 1 96.56 76 PRO B N 1
ATOM 1509 C CA . PRO B 1 76 ? 7.82 -1.379 11.766 1 96.56 76 PRO B CA 1
ATOM 1510 C C . PRO B 1 76 ? 8.688 -0.836 10.625 1 96.56 76 PRO B C 1
ATOM 1512 O O . PRO B 1 76 ? 8.227 -0.003 9.844 1 96.56 76 PRO B O 1
ATOM 1515 N N . VAL B 1 77 ? 9.852 -1.333 10.492 1 96.25 77 VAL B N 1
ATOM 1516 C CA . VAL B 1 77 ? 10.852 -0.838 9.547 1 96.25 77 VAL B CA 1
ATOM 1517 C C . VAL B 1 77 ? 10.297 -0.896 8.125 1 96.25 77 VAL B C 1
ATOM 1519 O O . VAL B 1 77 ? 10.469 0.043 7.348 1 96.25 77 VAL B O 1
ATOM 1522 N N . TRP B 1 78 ? 9.625 -2.006 7.828 1 96.81 78 TRP B N 1
ATOM 1523 C CA . TRP B 1 78 ? 9.086 -2.152 6.477 1 96.81 78 TRP B CA 1
ATOM 1524 C C . TRP B 1 78 ? 8.094 -1.041 6.16 1 96.81 78 TRP B C 1
ATOM 1526 O O . TRP B 1 78 ? 8.055 -0.539 5.035 1 96.81 78 TRP B O 1
ATOM 1536 N N . ALA B 1 79 ? 7.266 -0.645 7.055 1 97.94 79 ALA B N 1
ATOM 1537 C CA . ALA B 1 79 ? 6.285 0.418 6.848 1 97.94 79 ALA B CA 1
ATOM 1538 C C . ALA B 1 79 ? 6.969 1.768 6.652 1 97.94 79 ALA B C 1
ATOM 1540 O O . ALA B 1 79 ? 6.582 2.549 5.781 1 97.94 79 ALA B O 1
ATOM 1541 N N . LEU B 1 80 ? 7.98 1.988 7.449 1 96.69 80 LEU B N 1
ATOM 1542 C CA . LEU B 1 80 ? 8.75 3.223 7.324 1 96.69 80 LEU B CA 1
ATOM 1543 C C . LEU B 1 80 ? 9.438 3.301 5.969 1 96.69 80 LEU B C 1
ATOM 1545 O O . LEU B 1 80 ? 9.484 4.367 5.352 1 96.69 80 LEU B O 1
ATOM 1549 N N . ASP B 1 81 ? 9.977 2.182 5.551 1 96.69 81 ASP B N 1
ATOM 1550 C CA . ASP B 1 81 ? 10.633 2.127 4.25 1 96.69 81 ASP B CA 1
ATOM 1551 C C . ASP B 1 81 ? 9.656 2.455 3.127 1 96.69 81 ASP B C 1
ATOM 1553 O O . ASP B 1 81 ? 10.016 3.137 2.162 1 96.69 81 ASP B O 1
ATOM 1557 N N . ILE B 1 82 ? 8.477 1.975 3.256 1 97.62 82 ILE B N 1
ATOM 1558 C CA . ILE B 1 82 ? 7.465 2.24 2.236 1 97.62 82 ILE B CA 1
ATOM 1559 C C . ILE B 1 82 ? 7.117 3.729 2.23 1 97.62 82 ILE B C 1
ATOM 1561 O O . ILE B 1 82 ? 7.023 4.344 1.168 1 97.62 82 ILE B O 1
ATOM 1565 N N . LEU B 1 83 ? 6.926 4.332 3.342 1 97.19 83 LEU B N 1
ATOM 1566 C CA . LEU B 1 83 ? 6.594 5.75 3.43 1 97.19 83 LEU B CA 1
ATOM 1567 C C . LEU B 1 83 ? 7.723 6.605 2.867 1 97.19 83 LEU B C 1
ATOM 1569 O O . LEU B 1 83 ? 7.477 7.664 2.285 1 97.19 83 LEU B O 1
ATOM 1573 N N . LYS B 1 84 ? 8.914 6.152 3.01 1 95.19 84 LYS B N 1
ATOM 1574 C CA . LYS B 1 84 ? 10.047 6.859 2.426 1 95.19 84 LYS B CA 1
ATOM 1575 C C . LYS B 1 84 ? 9.977 6.852 0.902 1 95.19 84 LYS B C 1
ATOM 1577 O O . LYS B 1 84 ? 10.32 7.844 0.254 1 95.19 84 LYS B O 1
ATOM 1582 N N . VAL B 1 85 ? 9.57 5.746 0.355 1 95.88 85 VAL B N 1
ATOM 1583 C CA . VAL B 1 85 ? 9.406 5.656 -1.092 1 95.88 85 VAL B CA 1
ATOM 1584 C C . VAL B 1 85 ? 8.344 6.652 -1.551 1 95.88 85 VAL B C 1
ATOM 1586 O O . VAL B 1 85 ? 8.523 7.344 -2.557 1 95.88 85 VAL B O 1
ATOM 1589 N N . ILE B 1 86 ? 7.223 6.727 -0.842 1 93.38 86 ILE B N 1
ATOM 1590 C CA . ILE B 1 86 ? 6.109 7.609 -1.165 1 93.38 86 ILE B CA 1
ATOM 1591 C C . ILE B 1 86 ? 6.57 9.062 -1.094 1 93.38 86 ILE B C 1
ATOM 1593 O O . ILE B 1 86 ? 6.203 9.883 -1.942 1 93.38 86 ILE B O 1
ATOM 1597 N N . GLU B 1 87 ? 7.297 9.344 -0.094 1 89.75 87 GLU B N 1
ATOM 1598 C CA . GLU B 1 87 ? 7.82 10.688 0.116 1 89.75 87 GLU B CA 1
ATOM 1599 C C . GLU B 1 87 ? 8.703 11.125 -1.048 1 89.75 87 GLU B C 1
ATOM 1601 O O . GLU B 1 87 ? 8.656 12.281 -1.476 1 89.75 87 GLU B O 1
ATOM 1606 N N . ASN B 1 88 ? 9.422 10.234 -1.596 1 87.88 88 ASN B N 1
ATOM 1607 C CA . ASN B 1 88 ? 10.422 10.539 -2.609 1 87.88 88 ASN B CA 1
ATOM 1608 C C . ASN B 1 88 ? 9.828 10.508 -4.016 1 87.88 88 ASN B C 1
ATOM 1610 O O . ASN B 1 88 ? 10.469 10.945 -4.973 1 87.88 88 ASN B O 1
ATOM 1614 N N . ASP B 1 89 ? 8.672 9.867 -4.012 1 81.44 89 ASP B N 1
ATOM 1615 C CA . ASP B 1 89 ? 8.039 9.797 -5.324 1 81.44 89 ASP B CA 1
ATOM 1616 C C . ASP B 1 89 ? 7.504 11.164 -5.754 1 81.44 89 ASP B C 1
ATOM 1618 O O . ASP B 1 89 ? 6.668 11.75 -5.066 1 81.44 89 ASP B O 1
ATOM 1622 N N . GLU B 1 90 ? 8.273 11.898 -6.664 1 65.75 90 GLU B N 1
ATOM 1623 C CA . GLU B 1 90 ? 7.969 13.242 -7.145 1 65.75 90 GLU B CA 1
ATOM 1624 C C . GLU B 1 90 ? 6.773 13.227 -8.102 1 65.75 90 GLU B C 1
ATOM 1626 O O . GLU B 1 90 ? 6.336 14.281 -8.562 1 65.75 90 GLU B O 1
ATOM 1631 N N . THR B 1 91 ? 6.438 12.172 -8.453 1 58.53 91 THR B N 1
ATOM 1632 C CA . THR B 1 91 ? 5.516 12.18 -9.578 1 58.53 91 THR B CA 1
ATOM 1633 C C . THR B 1 91 ? 4.293 13.047 -9.273 1 58.53 91 THR B C 1
ATOM 1635 O O . THR B 1 91 ? 3.914 13.898 -10.078 1 58.53 91 THR B O 1
ATOM 1638 N N . GLU B 1 92 ? 3.342 12.5 -8.719 1 51.03 92 GLU B N 1
ATOM 1639 C CA . GLU B 1 92 ? 2.02 13.109 -8.797 1 51.03 92 GLU B CA 1
ATOM 1640 C C . GLU B 1 92 ? 1.903 14.305 -7.859 1 51.03 92 GLU B C 1
ATOM 1642 O O . GLU B 1 92 ? 0.954 15.086 -7.949 1 51.03 92 GLU B O 1
ATOM 1647 N N . THR B 1 93 ? 2.502 14.211 -6.688 1 48.25 93 THR B N 1
ATOM 1648 C CA . THR B 1 93 ? 1.857 15.094 -5.719 1 48.25 93 THR B CA 1
ATOM 1649 C C . THR B 1 93 ? 2.361 16.531 -5.871 1 48.25 93 THR B C 1
ATOM 1651 O O . THR B 1 93 ? 3.41 16.875 -5.328 1 48.25 93 THR B O 1
ATOM 1654 N N . ARG B 1 94 ? 2.635 17.031 -7.016 1 44.56 94 ARG B N 1
ATOM 1655 C CA . ARG B 1 94 ? 2.59 18.484 -6.848 1 44.56 94 ARG B CA 1
ATOM 1656 C C . ARG B 1 94 ? 1.457 18.891 -5.91 1 44.56 94 ARG B C 1
ATOM 1658 O O . ARG B 1 94 ? 0.292 18.922 -6.316 1 44.56 94 ARG B O 1
ATOM 1665 N N . VAL B 1 95 ? 1.387 18.328 -4.707 1 45.69 95 VAL B N 1
ATOM 1666 C CA . VAL B 1 95 ? 0.552 19.141 -3.838 1 45.69 95 VAL B CA 1
ATOM 1667 C C . VAL B 1 95 ? 0.796 20.625 -4.137 1 45.69 95 VAL B C 1
ATOM 1669 O O . VAL B 1 95 ? 1.884 21 -4.574 1 45.69 95 VAL B O 1
ATOM 1672 N N . LYS B 1 96 ? -0.2 21.375 -4.387 1 43.78 96 LYS B N 1
ATOM 1673 C CA . LYS B 1 96 ? -0.146 22.812 -4.621 1 43.78 96 LYS B CA 1
ATOM 1674 C C . LYS B 1 96 ? 0.923 23.469 -3.756 1 43.78 96 LYS B C 1
ATOM 1676 O O . LYS B 1 96 ? 0.803 24.641 -3.396 1 43.78 96 LYS B O 1
ATOM 1681 N N . GLN B 1 97 ? 1.786 22.719 -3.119 1 39.12 97 GLN B N 1
ATOM 1682 C CA . GLN B 1 97 ? 2.664 23.594 -2.359 1 39.12 97 GLN B CA 1
ATOM 1683 C C . GLN B 1 97 ? 3.473 24.5 -3.285 1 39.12 97 GLN B C 1
ATOM 1685 O O . GLN B 1 97 ? 4.406 25.172 -2.844 1 39.12 97 GLN B O 1
ATOM 1690 N N . GLN B 1 98 ? 3.6 24.172 -4.574 1 37.53 98 GLN B N 1
ATOM 1691 C CA . GLN B 1 98 ? 4.516 25.109 -5.215 1 37.53 98 GLN B CA 1
ATOM 1692 C C . GLN B 1 98 ? 4.332 26.516 -4.66 1 37.53 98 GLN B C 1
ATOM 1694 O O . GLN B 1 98 ? 5.309 27.203 -4.367 1 37.53 98 GLN B O 1
ATOM 1699 N N . ASP B 1 99 ? 3.539 27.391 -5.395 1 36.88 99 ASP B N 1
ATOM 1700 C CA . ASP B 1 99 ? 3.66 28.844 -5.473 1 36.88 99 ASP B CA 1
ATOM 1701 C C . ASP B 1 99 ? 3.113 29.5 -4.211 1 36.88 99 ASP B C 1
ATOM 1703 O O . ASP B 1 99 ? 2.898 30.719 -4.188 1 36.88 99 ASP B O 1
ATOM 1707 N N . GLN B 1 100 ? 2.213 28.812 -3.414 1 36.97 100 GLN B N 1
ATOM 1708 C CA . GLN B 1 100 ? 1.631 29.812 -2.523 1 36.97 100 GLN B CA 1
ATOM 1709 C C . GLN B 1 100 ? 2.586 30.156 -1.386 1 36.97 100 GLN B C 1
ATOM 1711 O O . GLN B 1 100 ? 3.182 29.266 -0.775 1 36.97 100 GLN B O 1
ATOM 1716 N N . PRO B 1 101 ? 3.186 31.266 -1.383 1 40.06 101 PRO B N 1
ATOM 1717 C CA . PRO B 1 101 ? 3.994 31.828 -0.297 1 40.06 101 PRO B CA 1
ATOM 1718 C C . PRO B 1 101 ? 3.455 31.469 1.086 1 40.06 101 PRO B C 1
ATOM 1720 O O . PRO B 1 101 ? 2.246 31.281 1.254 1 40.06 101 PRO B O 1
ATOM 1723 N N . PHE B 1 102 ? 4.086 30.578 1.923 1 40.94 102 PHE B N 1
ATOM 1724 C CA . PHE B 1 102 ? 3.836 30.375 3.346 1 40.94 102 PHE B CA 1
ATOM 1725 C C . PHE B 1 102 ? 3.201 31.609 3.965 1 40.94 102 PHE B C 1
ATOM 1727 O O . PHE B 1 102 ? 3.865 32.625 4.137 1 40.94 102 PHE B O 1
ATOM 1734 N N . ILE B 1 103 ? 2.018 32 3.627 1 39.81 103 ILE B N 1
ATOM 1735 C CA . ILE B 1 103 ? 1.459 33.094 4.422 1 39.81 103 ILE B CA 1
ATOM 1736 C C . ILE B 1 103 ? 1.408 32.688 5.891 1 39.81 103 ILE B C 1
ATOM 1738 O O . ILE B 1 103 ? 0.858 31.641 6.234 1 39.81 103 ILE B O 1
ATOM 1742 N N . THR B 1 104 ? 2.375 32.969 6.797 1 36.44 104 THR B N 1
ATOM 1743 C CA . THR B 1 104 ? 2.443 33.031 8.25 1 36.44 104 THR B CA 1
ATOM 1744 C C . THR B 1 104 ? 1.124 33.5 8.844 1 36.44 104 THR B C 1
ATOM 1746 O O . THR B 1 104 ? 0.852 34.719 8.859 1 36.44 104 THR B O 1
ATOM 1749 N N . THR B 1 105 ? -0.043 33.062 8.438 1 36.88 105 THR B N 1
ATOM 1750 C CA . THR B 1 105 ? -1.153 33.625 9.195 1 36.88 105 THR B CA 1
ATOM 1751 C C . THR B 1 105 ? -1.036 33.281 10.672 1 36.88 105 THR B C 1
ATOM 1753 O O . THR B 1 105 ? -0.892 32.094 11.023 1 36.88 105 THR B O 1
ATOM 1756 N N . THR B 1 106 ? -0.701 34.188 11.539 1 39.5 106 THR B N 1
ATOM 1757 C CA . THR B 1 106 ? -0.676 34.312 12.992 1 39.5 106 THR B CA 1
ATOM 1758 C C . THR B 1 106 ? -1.967 33.75 13.602 1 39.5 106 THR B C 1
ATOM 1760 O O . THR B 1 106 ? -3.023 34.375 13.477 1 39.5 106 THR B O 1
ATOM 1763 N N . CYS B 1 107 ? -2.395 32.656 13.109 1 42.69 107 CYS B N 1
ATOM 1764 C CA . CYS B 1 107 ? -3.65 32.281 13.758 1 42.69 107 CYS B CA 1
ATOM 1765 C C . CYS B 1 107 ? -3.539 32.406 15.273 1 42.69 107 CYS B C 1
ATOM 1767 O O . CYS B 1 107 ? -4.551 32.406 15.977 1 42.69 107 CYS B O 1
ATOM 1769 N N . CYS B 1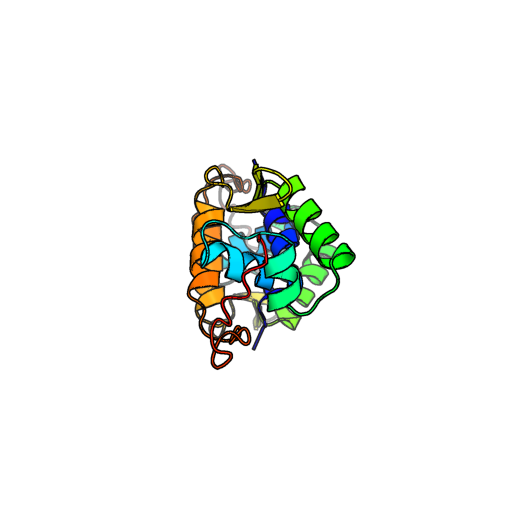 108 ? -2.42 31.75 15.82 1 40.03 108 CYS B N 1
ATOM 1770 C CA . CYS B 1 108 ? -2.588 31.594 17.266 1 40.03 108 CYS B CA 1
ATOM 1771 C C . CYS B 1 108 ? -2.434 32.938 17.969 1 40.03 108 CYS B C 1
ATOM 1773 O O . CYS B 1 108 ? -1.86 33 19.062 1 40.03 108 CYS B O 1
ATOM 1775 N N . ASP B 1 109 ? -2.676 34.031 17.359 1 32 109 ASP B N 1
ATOM 1776 C CA . ASP B 1 109 ? -2.771 35.094 18.359 1 32 109 ASP B CA 1
ATOM 1777 C C . ASP B 1 109 ? -4.016 34.938 19.219 1 32 109 ASP B C 1
ATOM 1779 O O . ASP B 1 109 ? -5.074 34.531 18.734 1 32 109 ASP B O 1
#